Protein AF-A0A8D9FHL2-F1 (afdb_monomer)

Solvent-accessible surface area (backbone atoms only — not comparable to full-atom values): 15387 Å² total; per-residue (Å²): 136,82,92,76,82,87,69,82,87,72,73,89,64,84,82,62,74,61,81,83,73,75,86,75,94,68,87,58,65,51,63,53,61,68,67,41,36,42,31,35,38,40,33,26,61,65,73,64,78,91,51,81,84,60,77,81,55,72,36,33,30,33,42,37,49,23,86,39,35,49,48,60,52,61,74,70,62,83,56,67,66,48,28,23,39,64,78,44,70,32,52,92,51,77,84,58,89,84,92,52,29,33,48,79,74,38,66,24,34,37,37,44,53,69,62,25,37,31,36,40,63,88,55,73,70,57,57,65,53,50,59,49,29,54,79,68,73,46,92,69,58,57,80,43,55,20,78,79,37,36,53,52,74,51,58,63,56,71,74,39,87,29,45,36,33,36,63,72,82,48,56,29,43,34,29,37,68,46,76,46,64,38,47,87,87,52,71,86,41,46,54,84,64,51,65,30,79,77,41,69,58,68,72,74,62,44,50,8,71,88,74,64,73,48,53,35,33,33,43,37,33,66,34,86,88,52,95,48,58,66,43,41,24,16,66,71,57,45,51,64,73,40,30,59,96,86,38,73,58,78,65,56,42,27,34,45,46,58,70,80,87,122

Foldseek 3Di:
DDPDDDPPPPPPDDFDQQDDQDDDPDPPLWDDFQNKKKWKKWKFFPDDVQPVPDDTDGAFIWIAIQQDFQVQVVVPDDDLQQQWFPVFFCLLPPPDDTDHGLVVVQVKKWKQAPLEIEIDDDDDPVVVVVVVCVVVVHDGDYYHYSRPDGNSRTRHDAPDWIWIGPSHRRIMTMGTHDMDTHHPPDDRDRNVCPRDIPDHHPPQQPAFPPPSPHRFFKWKADFPVDDDRIGGHHPVCCDVVQDDPSGGDTDITMIGGRPDPD

Mean predicted aligned error: 9.3 Å

Nearest PDB structures (foldseek):
  8iuh-assembly1_3  TM=7.749E-01  e=9.739E-19  Homo sapiens
  7xur-assembly1_B  TM=7.591E-01  e=6.901E-19  Homo sapiens
  7zx8-assembly1_b  TM=7.744E-01  e=8.627E-18  Homo sapiens
  7zwc-assembly1_b  TM=7.718E-01  e=1.025E-17  Homo sapiens

pLDDT: mean 82.35, std 20.03, range [21.5, 98.19]

Secondary structure (DSSP, 8-state):
-------TTS--S--PPPPPPP--S---SBPPTTSSEEEEEEEEE---GGGTTS---EEEEEEEETTSBHHHHHHH---GGGGBBTT---TT-TTS----BHHHH---EEEEETTEEEEESSS-THHHHHHHHHHTT-----EEETTT-BGGG----TT-EEEEEETTTEEEEEEEEEEEE--TTS---BGGG-SEEEEE--GGGPBPTTTSSSBP-EEEES-SSSSSSEEEE-HHHHHHHHEETTEE-SS-EEEEB-----

Structure (mmCIF, N/CA/C/O backbone):
data_AF-A0A8D9FHL2-F1
#
_entry.id   AF-A0A8D9FHL2-F1
#
loop_
_atom_site.group_PDB
_atom_site.id
_atom_site.type_symbol
_atom_site.label_atom_id
_atom_site.label_alt_id
_atom_site.label_comp_id
_atom_site.label_asym_id
_atom_site.label_entity_id
_atom_site.label_seq_id
_atom_site.pdbx_PDB_ins_code
_atom_site.Cartn_x
_atom_site.Cartn_y
_atom_site.Cartn_z
_atom_site.occupancy
_atom_site.B_iso_or_equiv
_atom_site.auth_seq_id
_atom_site.auth_comp_id
_atom_site.auth_asym_id
_atom_site.auth_atom_id
_atom_site.pdbx_PDB_model_num
ATOM 1 N N . MET A 1 1 ? -11.458 4.571 -19.624 1.00 21.50 1 MET A N 1
ATOM 2 C CA . MET A 1 1 ? -12.925 4.746 -19.684 1.00 21.50 1 MET A CA 1
ATOM 3 C C . MET A 1 1 ? -13.517 4.161 -18.406 1.00 21.50 1 MET A C 1
ATOM 5 O O . MET A 1 1 ? -13.579 2.952 -18.277 1.00 21.50 1 MET A O 1
ATOM 9 N N . THR A 1 2 ? -13.813 5.039 -17.439 1.00 24.91 2 THR A N 1
ATOM 10 C CA . THR A 1 2 ? -14.691 4.847 -16.259 1.00 24.91 2 THR A CA 1
ATOM 11 C C . THR A 1 2 ? -14.689 3.481 -15.550 1.00 24.91 2 THR A C 1
ATOM 13 O O . THR A 1 2 ? -15.534 2.639 -15.838 1.00 24.91 2 THR A O 1
ATOM 16 N N . MET A 1 3 ? -13.861 3.332 -14.507 1.00 26.78 3 MET A N 1
ATOM 17 C CA . MET A 1 3 ? -14.153 2.414 -13.398 1.00 26.78 3 MET A CA 1
ATOM 18 C C . MET A 1 3 ? -14.980 3.154 -12.339 1.00 26.78 3 MET A C 1
ATOM 20 O O . MET A 1 3 ? -14.452 3.741 -11.404 1.00 26.78 3 MET A O 1
ATOM 24 N N . PHE A 1 4 ? -16.301 3.151 -12.513 1.00 27.73 4 PHE A N 1
ATOM 25 C CA . PHE A 1 4 ? -17.240 3.382 -11.417 1.00 27.73 4 PHE A CA 1
ATOM 26 C C . PHE A 1 4 ? -18.069 2.116 -11.262 1.00 27.73 4 PHE A C 1
ATOM 28 O O . PHE A 1 4 ? -19.033 1.901 -11.997 1.00 27.73 4 PHE A O 1
ATOM 35 N N . LEU A 1 5 ? -17.675 1.257 -10.322 1.00 31.75 5 LEU A N 1
ATOM 36 C CA . LEU A 1 5 ? -18.529 0.164 -9.882 1.00 31.75 5 LEU A CA 1
ATOM 37 C C . LEU A 1 5 ? -19.567 0.717 -8.901 1.00 31.75 5 LEU A C 1
ATOM 39 O O . LEU A 1 5 ? -19.251 1.375 -7.913 1.00 31.75 5 LEU A O 1
ATOM 43 N N . LYS A 1 6 ? -20.833 0.478 -9.250 1.00 31.77 6 LYS A N 1
ATOM 44 C CA . LYS A 1 6 ? -22.042 0.825 -8.500 1.00 31.77 6 LYS A CA 1
ATOM 45 C C . LYS A 1 6 ? -22.039 0.120 -7.135 1.00 31.77 6 LYS A C 1
ATOM 47 O O . LYS A 1 6 ? -22.227 -1.092 -7.087 1.00 31.77 6 LYS A O 1
ATOM 52 N N . TYR A 1 7 ? -21.915 0.874 -6.042 1.00 37.59 7 TYR A N 1
ATOM 53 C CA . TYR A 1 7 ? -21.978 0.359 -4.662 1.00 37.59 7 TYR A CA 1
ATOM 54 C C . TYR A 1 7 ? -23.285 0.703 -3.918 1.00 37.59 7 TYR A C 1
ATOM 56 O O . TYR A 1 7 ? -23.328 0.715 -2.691 1.00 37.59 7 TYR A O 1
ATOM 64 N N . ASP A 1 8 ? -24.397 0.906 -4.629 1.00 30.38 8 ASP A N 1
ATOM 65 C CA . ASP A 1 8 ? -25.672 1.283 -3.989 1.00 30.38 8 ASP A CA 1
ATOM 66 C C . ASP A 1 8 ? -26.403 0.119 -3.291 1.00 30.38 8 ASP A C 1
ATOM 68 O O . ASP A 1 8 ? -27.343 0.343 -2.531 1.00 30.38 8 ASP A O 1
ATOM 72 N N . LYS A 1 9 ? -25.975 -1.138 -3.484 1.00 29.20 9 LYS A N 1
ATOM 73 C CA . LYS A 1 9 ? -26.658 -2.315 -2.905 1.00 29.20 9 LYS A CA 1
ATOM 74 C C . LYS A 1 9 ? -26.125 -2.812 -1.556 1.00 29.20 9 LYS A C 1
ATOM 76 O O . LYS A 1 9 ? -26.752 -3.688 -0.972 1.00 29.20 9 LYS A O 1
ATOM 81 N N . TYR A 1 10 ? -25.040 -2.243 -1.023 1.00 35.97 10 TYR A N 1
ATOM 82 C CA . TYR A 1 10 ? -24.414 -2.726 0.223 1.00 35.97 10 TYR A CA 1
ATOM 83 C C . TYR A 1 10 ? -24.496 -1.745 1.403 1.00 35.97 10 TYR A C 1
ATOM 85 O O . TYR A 1 10 ? -23.924 -1.986 2.465 1.00 35.97 10 TYR A O 1
ATOM 93 N N . MET A 1 11 ? -25.241 -0.644 1.282 1.00 32.03 11 MET A N 1
ATOM 94 C CA . MET A 1 11 ? -25.262 0.400 2.314 1.00 32.03 11 MET A CA 1
ATOM 95 C C . MET A 1 11 ? -26.279 0.212 3.456 1.00 32.03 11 MET A C 1
ATOM 97 O O . MET A 1 11 ? -26.226 0.978 4.416 1.00 32.03 11 MET A O 1
ATOM 101 N N . SER A 1 12 ? -27.096 -0.846 3.490 1.00 32.66 12 SER A N 1
ATOM 102 C CA . SER A 1 12 ? -28.103 -1.081 4.549 1.00 32.66 12 SER A CA 1
ATOM 103 C C . SER A 1 12 ? -27.663 -2.019 5.694 1.00 32.66 12 SER A C 1
ATOM 105 O O . SER A 1 12 ? -28.451 -2.805 6.209 1.00 32.66 12 SER A O 1
ATOM 107 N N . GLY A 1 13 ? -26.411 -1.933 6.147 1.00 36.25 13 GLY A N 1
ATOM 108 C CA . GLY A 1 13 ? -25.974 -2.553 7.406 1.00 36.25 13 GLY A CA 1
ATOM 109 C C . GLY A 1 13 ? -26.111 -1.582 8.582 1.00 36.25 13 GLY A C 1
ATOM 110 O O . GLY A 1 13 ? -25.600 -0.458 8.505 1.00 36.25 13 GLY A O 1
ATOM 111 N N . LYS A 1 14 ? -26.765 -1.998 9.676 1.00 35.75 14 LYS A N 1
ATOM 112 C CA . LYS A 1 14 ? -26.782 -1.240 10.941 1.00 35.75 14 LYS A CA 1
ATOM 113 C C . LYS A 1 14 ? -25.334 -0.952 11.362 1.00 35.75 14 LYS A C 1
ATOM 115 O O . LYS A 1 14 ? -24.533 -1.872 11.479 1.00 35.75 14 LYS A O 1
ATOM 120 N N . ARG A 1 15 ? -24.989 0.328 11.538 1.00 38.69 15 ARG A N 1
ATOM 121 C CA . ARG A 1 15 ? -23.680 0.753 12.055 1.00 38.69 15 ARG A CA 1
ATOM 122 C C . ARG A 1 15 ? -23.643 0.421 13.547 1.00 38.69 15 ARG A C 1
ATOM 124 O O . ARG A 1 15 ? -24.283 1.110 14.336 1.00 38.69 15 ARG A O 1
ATOM 131 N N . THR A 1 16 ? -22.956 -0.643 13.936 1.00 34.88 16 THR A N 1
ATOM 132 C CA . THR A 1 16 ? -22.643 -0.909 15.343 1.00 34.88 16 THR A CA 1
ATOM 133 C C . THR A 1 16 ? -21.457 -0.043 15.736 1.00 34.88 16 THR A C 1
ATOM 135 O O . THR A 1 16 ? -20.377 -0.186 15.170 1.00 34.88 16 THR A O 1
ATOM 138 N N . LYS A 1 17 ? -21.658 0.886 16.676 1.00 34.94 17 LYS A N 1
ATOM 139 C CA . LYS A 1 17 ? -20.533 1.531 17.357 1.00 34.94 17 LYS A CA 1
ATOM 140 C C . LYS A 1 17 ? -19.828 0.470 18.199 1.00 34.94 17 LYS A C 1
ATOM 142 O O . LYS A 1 17 ? -20.504 -0.266 18.919 1.00 34.94 17 LYS A O 1
ATOM 147 N N . CYS A 1 18 ? -18.504 0.396 18.105 1.00 38.03 18 CYS A N 1
ATOM 148 C CA . CYS A 1 18 ? -17.711 -0.394 19.038 1.00 38.03 18 CYS A CA 1
ATOM 149 C C . CYS A 1 18 ? -17.964 0.110 20.473 1.00 38.03 18 CYS A C 1
ATOM 151 O O . CYS A 1 18 ? -18.096 1.324 20.671 1.00 38.03 18 CYS A O 1
ATOM 153 N N . PRO A 1 19 ? -18.082 -0.784 21.470 1.00 35.47 19 PRO A N 1
ATOM 154 C CA . PRO A 1 19 ? -18.178 -0.379 22.867 1.00 35.47 19 PRO A CA 1
ATOM 155 C C . PRO A 1 19 ? -16.963 0.468 23.259 1.00 35.47 19 PRO A C 1
ATOM 157 O O . PRO A 1 19 ? -15.827 0.122 22.936 1.00 35.47 19 PRO A O 1
ATOM 160 N N . LEU A 1 20 ? -17.206 1.580 23.951 1.00 37.22 20 LEU A N 1
ATOM 161 C CA . LEU A 1 20 ? -16.146 2.430 24.487 1.00 37.22 20 LEU A CA 1
ATOM 162 C C . LEU A 1 20 ? -15.423 1.674 25.606 1.00 37.22 20 LEU A C 1
ATOM 164 O O . LEU A 1 20 ? -16.036 1.322 26.613 1.00 37.22 20 LEU A O 1
ATOM 168 N N . VAL A 1 21 ? -14.123 1.446 25.437 1.00 44.78 21 VAL A N 1
ATOM 169 C CA . VAL A 1 21 ? -13.251 0.940 26.501 1.00 44.78 21 VAL A CA 1
ATOM 170 C C . VAL A 1 21 ? -12.896 2.104 27.425 1.00 44.78 21 VAL A C 1
ATOM 172 O O . VAL A 1 21 ? -12.337 3.108 26.979 1.00 44.78 21 VAL A O 1
ATOM 175 N N . THR A 1 22 ? -13.209 1.984 28.715 1.00 39.03 22 THR A N 1
ATOM 176 C CA . THR A 1 22 ? -12.760 2.937 29.737 1.00 39.03 22 THR A CA 1
ATOM 177 C C . THR A 1 22 ? -11.254 2.772 29.970 1.00 39.03 22 THR A C 1
ATOM 179 O O . THR A 1 22 ? -10.814 1.647 30.209 1.00 39.03 22 THR A O 1
ATOM 182 N N . PRO A 1 23 ? -10.445 3.845 29.922 1.00 38.25 23 PRO A N 1
ATOM 183 C CA . PRO A 1 23 ? -9.012 3.732 30.144 1.00 38.25 23 PRO A CA 1
ATOM 184 C C . PRO A 1 23 ? -8.743 3.417 31.617 1.00 38.25 23 PRO A C 1
ATOM 186 O O . PRO A 1 23 ? -8.965 4.261 32.481 1.00 38.25 23 PRO A O 1
ATOM 189 N N . ASN A 1 24 ? -8.246 2.213 31.903 1.00 41.66 24 ASN A N 1
ATOM 190 C CA . ASN A 1 24 ? -7.655 1.922 33.203 1.00 41.66 24 ASN A CA 1
ATOM 191 C C . ASN A 1 24 ? -6.220 2.455 33.224 1.00 41.66 24 ASN A C 1
ATOM 193 O O . ASN A 1 24 ? -5.352 2.022 32.468 1.00 41.66 24 ASN A O 1
ATOM 197 N N . SER A 1 25 ? -5.998 3.434 34.096 1.00 42.22 25 SER A N 1
ATOM 198 C CA . SER A 1 25 ? -4.723 4.088 34.363 1.00 42.22 25 SER A CA 1
ATOM 199 C C . SER A 1 25 ? -3.822 3.201 35.228 1.00 42.22 25 SER A C 1
ATOM 201 O O . SER A 1 25 ? -3.726 3.398 36.437 1.00 42.22 25 SER A O 1
ATOM 203 N N . SER A 1 26 ? -3.171 2.216 34.620 1.00 45.38 26 SER A N 1
ATOM 204 C CA . SER A 1 26 ? -1.989 1.549 35.179 1.00 45.38 26 SER A CA 1
ATOM 205 C C . SER A 1 26 ? -1.332 0.746 34.059 1.00 45.38 26 SER A C 1
ATOM 207 O O . SER A 1 26 ? -1.647 -0.426 33.867 1.00 45.38 26 SER A O 1
ATOM 209 N N . ASP A 1 27 ? -0.483 1.405 33.271 1.00 49.78 27 ASP A N 1
ATOM 210 C CA . ASP A 1 27 ? 0.155 0.834 32.081 1.00 49.78 27 ASP A CA 1
ATOM 211 C C . ASP A 1 27 ? 1.290 -0.124 32.479 1.00 49.78 27 ASP A C 1
ATOM 213 O O . ASP A 1 27 ? 2.481 0.152 32.353 1.00 49.78 27 ASP A O 1
ATOM 217 N N . SER A 1 28 ? 0.918 -1.270 33.044 1.00 52.62 28 SER A N 1
ATOM 218 C CA . SER A 1 28 ? 1.716 -2.473 32.869 1.00 52.62 28 SER A CA 1
ATOM 219 C C . SER A 1 28 ? 1.562 -2.830 31.395 1.00 52.62 28 SER A C 1
ATOM 221 O O . SER A 1 28 ? 0.444 -3.138 31.004 1.00 52.62 28 SER A O 1
ATOM 223 N N . GLY A 1 29 ? 2.613 -2.781 30.574 1.00 64.69 29 GLY A N 1
ATOM 224 C CA . GLY A 1 29 ? 2.544 -2.993 29.112 1.00 64.69 29 GLY A CA 1
ATOM 225 C C . GLY A 1 29 ? 1.932 -4.322 28.617 1.00 64.69 29 GLY A C 1
ATOM 226 O O . GLY A 1 29 ? 1.984 -4.614 27.430 1.00 64.69 29 GLY A O 1
ATOM 227 N N . ILE A 1 30 ? 1.341 -5.125 29.502 1.00 71.44 30 ILE A N 1
ATOM 228 C CA . ILE A 1 30 ? 0.532 -6.310 29.232 1.00 71.44 30 ILE A CA 1
ATOM 229 C C . ILE A 1 30 ? -0.947 -5.896 29.198 1.00 71.44 30 ILE A C 1
ATOM 231 O O . ILE A 1 30 ? -1.458 -5.336 30.169 1.00 71.44 30 ILE A O 1
ATOM 235 N N . ALA A 1 31 ? -1.659 -6.196 28.111 1.00 70.94 31 ALA A N 1
ATOM 236 C CA . ALA A 1 31 ? -3.104 -5.979 28.058 1.00 70.94 31 ALA A CA 1
ATOM 237 C C . ALA A 1 31 ? -3.821 -6.921 29.041 1.00 70.94 31 ALA A C 1
ATOM 239 O O . ALA A 1 31 ? -3.606 -8.134 29.012 1.00 70.94 31 ALA A O 1
ATOM 240 N N . SER A 1 32 ? -4.667 -6.370 29.918 1.00 70.75 32 SER A N 1
ATOM 241 C CA . SER A 1 32 ? -5.499 -7.184 30.803 1.00 70.75 32 SER A CA 1
ATOM 242 C C . SER A 1 32 ? -6.770 -7.655 30.079 1.00 70.75 32 SER A C 1
ATOM 244 O O . SER A 1 32 ? -7.257 -6.960 29.177 1.00 70.75 32 SER A O 1
ATOM 246 N N . PRO A 1 33 ? -7.331 -8.811 30.463 1.00 76.25 33 PRO A N 1
ATOM 247 C CA . PRO A 1 33 ? -8.579 -9.321 29.902 1.00 76.25 33 PRO A CA 1
ATOM 248 C C . PRO A 1 33 ? -9.695 -8.271 29.920 1.00 76.25 33 PRO A C 1
ATOM 250 O O . PRO A 1 33 ? -9.830 -7.497 30.870 1.00 76.25 33 PRO A O 1
ATOM 253 N N . TYR A 1 34 ? -10.471 -8.217 28.839 1.00 76.44 34 TYR A N 1
ATOM 254 C CA . TYR A 1 34 ? -11.595 -7.305 28.595 1.00 76.44 34 TYR A CA 1
ATOM 255 C C . TYR A 1 34 ? -11.267 -5.800 28.588 1.00 76.44 34 TYR A C 1
ATOM 257 O O . TYR A 1 34 ? -12.151 -4.982 28.337 1.00 76.44 34 TYR A O 1
ATOM 265 N N . SER A 1 35 ? -10.008 -5.412 28.814 1.00 84.25 35 SER A N 1
ATOM 266 C CA . SER A 1 35 ? -9.555 -4.012 28.777 1.00 84.25 35 SER A CA 1
ATOM 267 C C . SER A 1 35 ? -9.121 -3.543 27.389 1.00 84.25 35 SER A C 1
ATOM 269 O O . SER A 1 35 ? -8.789 -2.375 27.206 1.00 84.25 35 SER A O 1
ATOM 271 N N . GLU A 1 36 ? -9.092 -4.449 26.416 1.00 90.00 36 GLU A N 1
ATOM 272 C CA . GLU A 1 36 ? -8.554 -4.197 25.088 1.00 90.00 36 GLU A CA 1
ATOM 273 C C . GLU A 1 36 ? -9.353 -4.950 24.023 1.00 90.00 36 GLU A C 1
ATOM 275 O O . GLU A 1 36 ? -9.963 -5.985 24.303 1.00 90.00 36 GLU A O 1
ATOM 280 N N . ILE A 1 37 ? -9.356 -4.415 22.801 1.00 92.75 37 ILE A N 1
ATOM 281 C CA . ILE A 1 37 ? -10.000 -5.030 21.638 1.00 92.75 37 ILE A CA 1
ATOM 282 C C . ILE A 1 37 ? -8.908 -5.534 20.694 1.00 92.75 37 ILE A C 1
ATOM 284 O O . ILE A 1 37 ? -7.964 -4.811 20.395 1.00 92.75 37 ILE A O 1
ATOM 288 N N . LEU A 1 38 ? -9.051 -6.753 20.191 1.00 94.06 38 LEU A N 1
ATOM 289 C CA . LEU A 1 38 ? -8.258 -7.306 19.101 1.00 94.06 38 LEU A CA 1
ATOM 290 C C . LEU A 1 38 ? -9.048 -7.211 17.803 1.00 94.06 38 LEU A C 1
ATOM 292 O O . LEU A 1 38 ? -10.208 -7.624 17.744 1.00 94.06 38 LEU A O 1
ATOM 296 N N . PHE A 1 39 ? -8.396 -6.708 16.763 1.00 96.81 39 PHE A N 1
ATOM 297 C CA . PHE A 1 39 ? -8.908 -6.718 15.402 1.00 96.81 39 PHE A CA 1
ATOM 298 C C . PHE A 1 39 ? -8.068 -7.646 14.535 1.00 96.81 39 PHE A C 1
ATOM 300 O O . PHE A 1 39 ? -6.838 -7.576 14.551 1.00 96.81 39 PHE A O 1
ATOM 307 N N . GLU A 1 40 ? -8.743 -8.461 13.732 1.00 97.44 40 GLU A N 1
ATOM 308 C CA . GLU A 1 40 ? -8.117 -9.227 12.658 1.00 97.44 40 GLU A CA 1
ATOM 309 C C . GLU A 1 40 ? -8.311 -8.474 11.344 1.00 97.44 40 GLU A C 1
ATOM 311 O O . GLU A 1 40 ? -9.435 -8.129 10.963 1.00 97.44 40 GLU A O 1
ATOM 316 N N . VAL A 1 41 ? -7.199 -8.186 10.673 1.00 97.81 41 VAL A N 1
ATOM 317 C CA . VAL A 1 41 ? -7.144 -7.306 9.508 1.00 97.81 41 VAL A CA 1
ATOM 318 C C . VAL A 1 41 ? -6.467 -8.034 8.360 1.00 97.81 41 VAL A C 1
ATOM 320 O O . VAL A 1 41 ? -5.325 -8.467 8.477 1.00 97.81 41 VAL A O 1
ATOM 323 N N . LEU A 1 42 ? -7.157 -8.139 7.233 1.00 96.06 42 LEU A N 1
ATOM 324 C CA . LEU A 1 42 ? -6.636 -8.691 5.991 1.00 96.06 42 LEU A CA 1
ATOM 325 C C . LEU A 1 42 ? -6.347 -7.567 5.002 1.00 96.06 42 LEU A C 1
ATOM 327 O O . LEU A 1 42 ? -7.142 -6.638 4.857 1.00 96.06 42 LEU A O 1
ATOM 331 N N . LEU A 1 43 ? -5.235 -7.681 4.289 1.00 93.31 43 LEU A N 1
ATOM 332 C CA . LEU A 1 43 ? -4.856 -6.811 3.188 1.00 93.31 43 LEU A CA 1
ATOM 333 C C . LEU A 1 43 ? -4.760 -7.642 1.910 1.00 93.31 43 LEU A C 1
ATOM 335 O O . LEU A 1 43 ? -4.171 -8.722 1.897 1.00 93.31 43 LEU A O 1
ATOM 339 N N . PHE A 1 44 ? -5.317 -7.113 0.832 1.00 89.56 44 PHE A N 1
ATOM 340 C CA . PHE A 1 44 ? -5.302 -7.707 -0.495 1.00 89.56 44 PHE A CA 1
ATOM 341 C C . PHE A 1 44 ? -4.602 -6.751 -1.453 1.00 89.56 44 PHE A C 1
ATOM 343 O O . PHE A 1 44 ? -4.818 -5.532 -1.420 1.00 89.56 44 PHE A O 1
ATOM 350 N N . ASN A 1 45 ? -3.780 -7.309 -2.335 1.00 76.19 45 ASN A N 1
ATOM 351 C CA . ASN A 1 45 ? -3.242 -6.552 -3.457 1.00 76.19 45 ASN A CA 1
ATOM 352 C C . ASN A 1 45 ? -4.359 -6.343 -4.484 1.00 76.19 45 ASN A C 1
ATOM 354 O O . ASN A 1 45 ? -5.130 -7.263 -4.766 1.00 76.19 45 ASN A O 1
ATOM 358 N N . THR A 1 46 ? -4.457 -5.142 -5.048 1.00 63.84 46 THR A N 1
ATOM 359 C CA . THR A 1 46 ? -5.252 -4.952 -6.260 1.00 63.84 46 THR A CA 1
ATOM 360 C C . THR A 1 46 ? -4.494 -5.636 -7.399 1.00 63.84 46 THR A C 1
ATOM 362 O O . THR A 1 46 ? -3.415 -5.208 -7.799 1.00 63.84 46 THR A O 1
ATOM 365 N N . LEU A 1 47 ? -4.992 -6.787 -7.854 1.00 49.78 47 LEU A N 1
ATOM 366 C CA . LEU A 1 47 ? -4.415 -7.464 -9.015 1.00 49.78 47 LEU A CA 1
ATOM 367 C C . LEU A 1 47 ? -4.584 -6.579 -10.253 1.00 49.78 47 LEU A C 1
ATOM 369 O O . LEU A 1 47 ? -5.621 -5.934 -10.435 1.00 49.78 47 LEU A O 1
ATOM 373 N N . ALA A 1 48 ? -3.578 -6.595 -11.129 1.00 45.75 48 ALA A N 1
ATOM 374 C CA . ALA A 1 48 ? -3.730 -6.059 -12.470 1.00 45.75 48 ALA A CA 1
ATOM 375 C C . ALA A 1 48 ? -4.853 -6.828 -13.207 1.00 45.75 48 ALA A C 1
ATOM 377 O O . ALA A 1 48 ? -4.980 -8.045 -13.032 1.00 45.75 48 ALA A O 1
ATOM 378 N N . PRO A 1 49 ? -5.649 -6.163 -14.066 1.00 38.31 49 PRO A N 1
ATOM 379 C CA . PRO A 1 49 ? -6.778 -6.774 -14.777 1.00 38.31 49 PRO A CA 1
ATOM 380 C C . PRO A 1 49 ? -6.434 -8.027 -15.598 1.00 38.31 49 PRO A C 1
ATOM 382 O O . PRO A 1 49 ? -7.325 -8.809 -15.926 1.00 38.31 49 PRO A O 1
ATOM 385 N N . SER A 1 50 ? -5.156 -8.232 -15.933 1.00 44.22 50 SER A N 1
ATOM 386 C CA . SER A 1 50 ? -4.680 -9.382 -16.705 1.00 44.22 50 SER A CA 1
ATOM 387 C C . SER A 1 50 ? -4.848 -10.728 -15.990 1.00 44.22 50 SER A C 1
ATOM 389 O O . SER A 1 50 ? -4.810 -11.760 -16.654 1.00 44.22 50 SER A O 1
ATOM 391 N N . GLU A 1 51 ? -5.087 -10.737 -14.673 1.00 45.00 51 GLU A N 1
ATOM 392 C CA . GLU A 1 51 ? -5.311 -11.952 -13.875 1.00 45.00 51 GLU A CA 1
ATOM 393 C C . GLU A 1 51 ? -6.780 -12.153 -13.459 1.00 45.00 51 GLU A C 1
ATOM 395 O O . GLU A 1 51 ? -7.062 -12.758 -12.428 1.00 45.00 51 GLU A O 1
ATOM 400 N N . ALA A 1 52 ? -7.740 -11.692 -14.272 1.00 45.44 52 ALA A N 1
ATOM 401 C CA . ALA A 1 52 ? -9.188 -11.756 -14.004 1.00 45.44 52 ALA A CA 1
ATOM 402 C C . ALA A 1 52 ? -9.772 -13.157 -13.676 1.00 45.44 52 ALA A C 1
ATOM 404 O O . ALA A 1 52 ? -10.954 -13.264 -13.348 1.00 45.44 52 ALA A O 1
ATOM 405 N N . TRP A 1 53 ? -8.974 -14.225 -13.760 1.00 44.38 53 TRP A N 1
ATOM 406 C CA . TRP A 1 53 ? -9.366 -15.601 -13.447 1.00 44.38 53 TRP A CA 1
ATOM 407 C C . TRP A 1 53 ? -8.957 -16.069 -12.044 1.00 44.38 53 TRP A C 1
ATOM 409 O O . TRP A 1 53 ? -9.517 -17.055 -11.565 1.00 44.38 53 TRP A O 1
ATOM 419 N N . SER A 1 54 ? -8.014 -15.394 -11.379 1.00 45.62 54 SER A N 1
ATOM 420 C CA . SER A 1 54 ? -7.609 -15.752 -10.018 1.00 45.62 54 SER A CA 1
ATOM 421 C C . SER A 1 54 ? -8.383 -14.904 -9.005 1.00 45.62 54 SER A C 1
ATOM 423 O O . SER A 1 54 ? -8.427 -13.679 -9.148 1.00 45.62 54 SER A O 1
ATOM 425 N N . PRO A 1 55 ? -9.025 -15.503 -7.985 1.00 52.88 55 PRO A N 1
ATOM 426 C CA . PRO A 1 55 ? -9.626 -14.720 -6.914 1.00 52.88 55 PRO A CA 1
ATOM 427 C C . PRO A 1 55 ? -8.547 -13.863 -6.227 1.00 52.88 55 PRO A C 1
ATOM 429 O O . PRO A 1 55 ? -7.409 -14.321 -6.103 1.00 52.88 55 PRO A O 1
ATOM 432 N N . PRO A 1 56 ? -8.875 -12.642 -5.755 1.00 61.81 56 PRO A N 1
ATOM 433 C CA . PRO A 1 56 ? -7.922 -11.806 -5.037 1.00 61.81 56 PRO A CA 1
ATOM 434 C C . PRO A 1 56 ? -7.347 -12.582 -3.851 1.00 61.81 56 PRO A C 1
ATOM 436 O O . PRO A 1 56 ? -8.067 -12.904 -2.902 1.00 61.81 56 PRO A O 1
ATOM 439 N N . ALA A 1 57 ? -6.061 -12.918 -3.915 1.00 70.69 57 ALA A N 1
ATOM 440 C CA . ALA A 1 57 ? -5.388 -13.576 -2.812 1.00 70.69 57 ALA A CA 1
ATOM 441 C C . ALA A 1 57 ? -5.129 -12.549 -1.704 1.00 70.69 57 ALA A C 1
ATOM 443 O O . ALA A 1 57 ? -4.711 -11.415 -1.958 1.00 70.69 57 ALA A O 1
ATOM 444 N N . CYS A 1 58 ? -5.409 -12.943 -0.463 1.00 85.06 58 CYS A N 1
ATOM 445 C CA . CYS A 1 58 ? -4.986 -12.176 0.700 1.00 85.06 58 CYS A CA 1
ATOM 446 C C . CYS A 1 58 ? -3.461 -12.101 0.668 1.00 85.06 58 CYS A C 1
ATOM 448 O O . CYS A 1 58 ? -2.814 -13.142 0.683 1.00 85.06 58 CYS A O 1
ATOM 450 N N . SER A 1 59 ? -2.895 -10.895 0.633 1.00 87.06 59 SER A N 1
ATOM 451 C CA . SER A 1 59 ? -1.445 -10.717 0.602 1.00 87.06 59 SER A CA 1
ATOM 452 C C . SER A 1 59 ? -0.869 -10.668 2.010 1.00 87.06 59 SER A C 1
ATOM 454 O O . SER A 1 59 ? 0.203 -11.209 2.250 1.00 87.06 59 SER A O 1
ATOM 456 N N . GLN A 1 60 ? -1.575 -10.072 2.973 1.00 92.75 60 GLN A N 1
ATOM 457 C CA . GLN A 1 60 ? -1.125 -9.984 4.365 1.00 92.75 60 GLN A CA 1
ATOM 458 C C . GLN A 1 60 ? -2.291 -10.101 5.344 1.00 92.75 60 GLN A C 1
ATOM 460 O O . GLN A 1 60 ? -3.392 -9.638 5.062 1.00 92.75 60 GLN A O 1
ATOM 465 N N . ALA A 1 61 ? -2.032 -10.679 6.515 1.00 95.88 61 ALA A N 1
ATOM 466 C CA . ALA A 1 61 ? -2.963 -10.697 7.635 1.00 95.88 61 ALA A CA 1
ATOM 467 C C . ALA A 1 61 ? -2.269 -10.209 8.905 1.00 95.88 61 ALA A C 1
ATOM 469 O O . ALA A 1 61 ? -1.140 -10.614 9.203 1.00 95.88 61 ALA A O 1
ATOM 470 N N . PHE A 1 62 ? -2.971 -9.383 9.670 1.00 97.12 62 PHE A N 1
ATOM 471 C CA . PHE A 1 62 ? -2.473 -8.740 10.873 1.00 97.12 62 PHE A CA 1
ATOM 472 C C . PHE A 1 62 ? -3.459 -8.903 12.027 1.00 97.12 62 PHE A C 1
ATOM 474 O O . PHE A 1 62 ? -4.672 -8.876 11.821 1.00 97.12 62 PHE A O 1
ATOM 481 N N . THR A 1 63 ? -2.930 -8.978 13.243 1.00 96.44 63 THR A N 1
ATOM 482 C CA . THR A 1 63 ? -3.692 -8.687 14.459 1.00 96.44 63 THR A CA 1
ATOM 483 C C . THR A 1 63 ? -3.257 -7.324 14.983 1.00 96.44 63 THR A C 1
ATOM 485 O O . THR A 1 63 ? -2.057 -7.078 15.134 1.00 96.44 63 THR A O 1
ATOM 488 N N . VAL A 1 64 ? -4.210 -6.440 15.273 1.00 96.19 64 VAL A N 1
ATOM 489 C CA . VAL A 1 64 ? -3.945 -5.098 15.819 1.00 96.19 64 VAL A CA 1
ATOM 490 C C . VAL A 1 64 ? -4.777 -4.854 17.076 1.00 96.19 64 VAL A C 1
ATOM 492 O O . VAL A 1 64 ? -5.877 -5.396 17.205 1.00 96.19 64 VAL A O 1
ATOM 495 N N . LEU A 1 65 ? -4.264 -4.043 18.003 1.00 95.19 65 LEU A N 1
ATOM 496 C CA . LEU A 1 65 ? -5.005 -3.663 19.208 1.00 95.19 65 LEU A CA 1
ATOM 497 C C . LEU A 1 65 ? -5.878 -2.435 18.940 1.00 95.19 65 LEU A C 1
ATOM 499 O O . LEU A 1 65 ? -5.499 -1.524 18.205 1.00 95.19 65 LEU A O 1
ATOM 503 N N . GLY A 1 66 ? -7.028 -2.366 19.603 1.00 95.56 66 GLY A N 1
ATOM 504 C CA . GLY A 1 66 ? -7.946 -1.237 19.531 1.00 95.56 66 GLY A CA 1
ATOM 505 C C . GLY A 1 66 ? -7.319 0.066 20.013 1.00 95.56 66 GLY A C 1
ATOM 506 O O . GLY A 1 66 ? -7.653 1.130 19.496 1.00 95.56 66 GLY A O 1
ATOM 507 N N . SER A 1 67 ? -6.388 -0.005 20.963 1.00 94.06 67 SER A N 1
ATOM 508 C CA . SER A 1 67 ? -5.623 1.146 21.443 1.00 94.06 67 SER A CA 1
ATOM 509 C C . SER A 1 67 ? -4.515 1.632 20.512 1.00 94.06 67 SER A C 1
ATOM 511 O O . SER A 1 67 ? -3.894 2.639 20.838 1.00 94.06 67 SER A O 1
ATOM 513 N N . GLN A 1 68 ? -4.177 0.899 19.448 1.00 95.12 68 GLN A N 1
ATOM 514 C CA . GLN A 1 68 ? -3.114 1.317 18.537 1.00 95.12 68 GLN A CA 1
ATOM 515 C C . GLN A 1 68 ? -3.616 2.372 17.569 1.00 95.12 68 GLN A C 1
ATOM 517 O O . GLN A 1 68 ? -4.775 2.364 17.146 1.00 95.12 68 GLN A O 1
ATOM 522 N N . SER A 1 69 ? -2.711 3.271 17.211 1.00 97.38 69 SER A N 1
ATOM 523 C CA . SER A 1 69 ? -2.947 4.257 16.170 1.00 97.38 69 SER A CA 1
ATOM 524 C C . SER A 1 69 ? -2.896 3.612 14.783 1.00 97.38 69 SER A C 1
ATOM 526 O O . SER A 1 69 ? -2.175 2.637 14.555 1.00 97.38 69 SER A O 1
ATOM 528 N N . LEU A 1 70 ? -3.629 4.168 13.815 1.00 97.88 70 LEU A N 1
ATOM 529 C CA . LEU A 1 70 ? -3.651 3.617 12.452 1.00 97.88 70 LEU A CA 1
ATOM 530 C C . LEU A 1 70 ? -2.265 3.627 11.788 1.00 97.88 70 LEU A C 1
ATOM 532 O O . LEU A 1 70 ? -1.956 2.736 10.996 1.00 97.88 70 LEU A O 1
ATOM 536 N N . ILE A 1 71 ? -1.419 4.604 12.134 1.00 96.06 71 ILE A N 1
ATOM 537 C CA . ILE A 1 71 ? -0.056 4.725 11.594 1.00 96.06 71 ILE A CA 1
ATOM 538 C C . ILE A 1 71 ? 0.857 3.561 12.016 1.00 96.06 71 ILE A C 1
ATOM 540 O O . ILE A 1 71 ? 1.869 3.294 11.373 1.00 96.06 71 ILE A O 1
ATOM 544 N N . GLU A 1 72 ? 0.544 2.842 13.095 1.00 96.12 72 GLU A N 1
ATOM 545 C CA . GLU A 1 72 ? 1.337 1.675 13.497 1.00 96.12 72 GLU A CA 1
ATOM 546 C C . GLU A 1 72 ? 1.181 0.519 12.506 1.00 96.12 72 GLU A C 1
ATOM 548 O O . GLU A 1 72 ? 2.162 -0.155 12.195 1.00 96.12 72 GLU A O 1
ATOM 553 N N . LEU A 1 73 ? -0.017 0.339 11.938 1.00 96.12 73 LEU A N 1
ATOM 554 C CA . LEU A 1 73 ? -0.249 -0.667 10.904 1.00 96.12 73 LEU A CA 1
ATOM 555 C C . LEU A 1 73 ? 0.445 -0.292 9.586 1.00 96.12 73 LEU A C 1
ATOM 557 O O . LEU A 1 73 ? 1.068 -1.151 8.963 1.00 96.12 73 LEU A O 1
ATOM 561 N N . THR A 1 74 ? 0.403 0.978 9.164 1.00 93.81 74 THR A N 1
ATOM 562 C CA . THR A 1 74 ? 1.021 1.402 7.888 1.00 93.81 74 THR A CA 1
ATOM 563 C C . THR A 1 74 ? 2.525 1.145 7.848 1.00 93.81 74 THR A C 1
ATOM 565 O O . THR A 1 74 ? 3.065 0.800 6.797 1.00 93.81 74 THR A O 1
ATOM 568 N N . LYS A 1 75 ? 3.204 1.237 8.998 1.00 92.06 75 LYS A N 1
ATOM 569 C CA . LYS A 1 75 ? 4.646 0.980 9.125 1.00 92.06 75 LYS A CA 1
ATOM 570 C C . LYS A 1 75 ? 5.041 -0.461 8.811 1.00 92.06 75 LYS A C 1
ATOM 572 O O . LYS A 1 75 ? 6.160 -0.677 8.342 1.00 92.06 75 LYS A O 1
ATOM 577 N N . ILE A 1 76 ? 4.156 -1.424 9.074 1.00 92.44 76 ILE A N 1
ATOM 578 C CA . ILE A 1 76 ? 4.440 -2.854 8.889 1.00 92.44 76 ILE A CA 1
ATOM 579 C C . ILE A 1 76 ? 3.871 -3.421 7.585 1.00 92.44 76 ILE A C 1
ATOM 581 O O . ILE A 1 76 ? 4.291 -4.502 7.175 1.00 92.44 76 ILE A O 1
ATOM 585 N N . ILE A 1 77 ? 2.961 -2.706 6.911 1.00 91.81 77 ILE A N 1
ATOM 586 C CA . ILE A 1 77 ? 2.456 -3.119 5.598 1.00 91.81 77 ILE A CA 1
ATOM 587 C C . ILE A 1 77 ? 3.616 -3.176 4.599 1.00 91.81 77 ILE A C 1
ATOM 589 O O . ILE A 1 77 ? 4.318 -2.192 4.347 1.00 91.81 77 ILE A O 1
ATOM 593 N N . ARG A 1 78 ? 3.792 -4.342 3.977 1.00 88.38 78 ARG A N 1
ATOM 594 C CA . ARG A 1 78 ? 4.729 -4.548 2.873 1.00 88.38 78 ARG A CA 1
ATOM 595 C C . ARG A 1 78 ? 3.997 -4.462 1.544 1.00 88.38 78 ARG A C 1
ATOM 597 O O . ARG A 1 78 ? 2.972 -5.097 1.337 1.00 88.38 78 ARG A O 1
ATOM 604 N N . CYS A 1 79 ? 4.544 -3.685 0.624 1.00 86.06 79 CYS A N 1
ATOM 605 C CA . CYS A 1 79 ? 4.024 -3.529 -0.726 1.00 86.06 79 CYS A CA 1
ATOM 606 C C . CYS A 1 79 ? 5.199 -3.594 -1.703 1.00 86.06 79 CYS A C 1
ATOM 608 O O . CYS A 1 79 ? 6.261 -3.047 -1.413 1.00 86.06 79 CYS A O 1
ATOM 610 N N . VAL A 1 80 ? 5.025 -4.250 -2.853 1.00 79.69 80 VAL A N 1
ATOM 611 C CA . VAL A 1 80 ? 6.072 -4.329 -3.887 1.00 79.69 80 VAL A CA 1
ATOM 612 C C . VAL A 1 80 ? 6.460 -2.941 -4.407 1.00 79.69 80 VAL A C 1
ATOM 614 O O . VAL A 1 80 ? 7.642 -2.669 -4.619 1.00 79.69 80 VAL A O 1
ATOM 617 N N . ASN A 1 81 ? 5.491 -2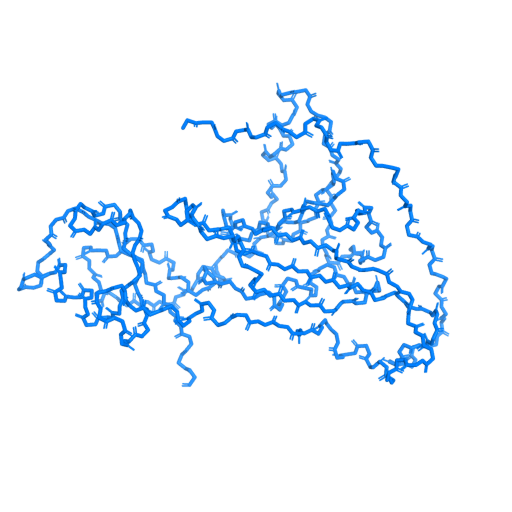.024 -4.491 1.00 84.06 81 ASN A N 1
ATOM 618 C CA . ASN A 1 81 ? 5.727 -0.651 -4.931 1.00 84.06 81 ASN A CA 1
ATOM 619 C C . ASN A 1 81 ? 6.649 0.112 -3.970 1.00 84.06 81 ASN A C 1
ATOM 621 O O . ASN A 1 81 ? 7.363 1.008 -4.409 1.00 84.06 81 ASN A O 1
ATOM 625 N N . SER A 1 82 ? 6.754 -0.303 -2.698 1.00 86.62 82 SER A N 1
ATOM 626 C CA . SER A 1 82 ? 7.738 0.251 -1.756 1.00 86.62 82 SER A CA 1
ATOM 627 C C . SER A 1 82 ? 9.181 0.082 -2.208 1.00 86.62 82 SER A C 1
ATOM 629 O O . SER A 1 82 ? 10.030 0.839 -1.762 1.00 86.62 82 SER A O 1
ATOM 631 N N . PHE A 1 83 ? 9.459 -0.912 -3.049 1.00 85.44 83 PHE A N 1
ATOM 632 C CA . PHE A 1 83 ? 10.798 -1.248 -3.531 1.00 85.44 83 PHE A CA 1
ATOM 633 C C . PHE A 1 83 ? 11.016 -0.797 -4.975 1.00 85.44 83 PHE A C 1
ATOM 635 O O . PHE A 1 83 ? 12.043 -1.112 -5.569 1.00 85.44 83 PHE A O 1
ATOM 642 N N . THR A 1 84 ? 10.048 -0.104 -5.573 1.00 85.94 84 THR A N 1
ATOM 643 C CA . THR A 1 84 ? 10.184 0.382 -6.946 1.00 85.94 84 THR A CA 1
ATOM 644 C C . THR A 1 84 ? 11.123 1.577 -6.976 1.00 85.94 84 THR A C 1
ATOM 646 O O . THR A 1 84 ? 11.057 2.446 -6.109 1.00 85.94 84 THR A O 1
ATOM 649 N N . ASP A 1 85 ? 12.016 1.596 -7.957 1.00 88.75 85 ASP A N 1
ATOM 650 C CA . ASP A 1 85 ? 12.959 2.687 -8.186 1.00 88.75 85 ASP A CA 1
ATOM 651 C C . ASP A 1 85 ? 12.228 3.979 -8.585 1.00 88.75 85 ASP A C 1
ATOM 653 O O . ASP A 1 85 ? 11.343 3.977 -9.444 1.00 88.75 85 ASP A O 1
ATOM 657 N N . VAL A 1 86 ? 12.626 5.101 -7.983 1.00 89.69 86 VAL A N 1
ATOM 658 C CA . VAL A 1 86 ? 12.078 6.434 -8.287 1.00 89.69 86 VAL A CA 1
ATOM 659 C C . VAL A 1 86 ? 12.425 6.926 -9.688 1.00 89.69 86 VAL A C 1
ATOM 661 O O . VAL A 1 86 ? 11.783 7.854 -10.177 1.00 89.69 86 VAL A O 1
ATOM 664 N N . ALA A 1 87 ? 13.425 6.325 -10.338 1.00 88.38 87 ALA A N 1
ATOM 665 C CA . ALA A 1 87 ? 13.827 6.681 -11.693 1.00 88.38 87 ALA A CA 1
ATOM 666 C C . ALA A 1 87 ? 12.704 6.496 -12.732 1.00 88.38 87 ALA A C 1
ATOM 668 O O . ALA A 1 87 ? 12.782 7.071 -13.816 1.00 88.38 87 ALA A O 1
ATOM 669 N N . GLY A 1 88 ? 11.658 5.730 -12.403 1.00 88.31 88 GLY A N 1
ATOM 670 C CA . GLY A 1 88 ? 10.529 5.496 -13.292 1.00 88.31 88 GLY A CA 1
ATOM 671 C C . GLY A 1 88 ? 10.911 4.580 -14.452 1.00 88.31 88 GLY A C 1
ATOM 672 O O . GLY A 1 88 ? 11.503 3.523 -14.235 1.00 88.31 88 GLY A O 1
ATOM 673 N N . ASP A 1 89 ? 10.537 4.971 -15.671 1.00 93.06 89 ASP A N 1
ATOM 674 C CA . ASP A 1 89 ? 10.875 4.217 -16.878 1.00 93.06 89 ASP A CA 1
ATOM 675 C C . ASP A 1 89 ? 12.356 4.400 -17.228 1.00 93.06 89 ASP A C 1
ATOM 677 O O . ASP A 1 89 ? 12.805 5.490 -17.584 1.00 93.06 89 ASP A O 1
ATOM 681 N N . VAL A 1 90 ? 13.109 3.307 -17.147 1.00 94.25 90 VAL A N 1
ATOM 682 C CA . VAL A 1 90 ? 14.541 3.253 -17.463 1.00 94.25 90 VAL A CA 1
ATOM 683 C C . VAL A 1 90 ? 14.825 2.360 -18.672 1.00 94.25 90 VAL A C 1
ATOM 685 O O . VAL A 1 90 ? 15.953 1.916 -18.872 1.00 94.25 90 VAL A O 1
ATOM 688 N N . SER A 1 91 ? 13.811 2.076 -19.493 1.00 95.19 91 SER A N 1
ATOM 689 C CA . SER A 1 91 ? 13.924 1.183 -20.652 1.00 95.19 91 SER A CA 1
ATOM 690 C C . SER A 1 91 ? 14.973 1.624 -21.680 1.00 95.19 91 SER A C 1
ATOM 692 O O . SER A 1 91 ? 15.580 0.773 -22.324 1.00 95.19 91 SER A O 1
ATOM 694 N N . GLU A 1 92 ? 15.252 2.918 -21.818 1.00 95.75 92 GLU A N 1
ATOM 695 C CA . GLU A 1 92 ? 16.310 3.410 -22.715 1.00 95.75 92 GLU A CA 1
ATOM 696 C C . GLU A 1 92 ? 17.723 3.252 -22.131 1.00 95.75 92 GLU A C 1
ATOM 698 O O . GLU A 1 92 ? 18.699 3.177 -22.874 1.00 95.75 92 GLU A O 1
ATOM 703 N N . ASN A 1 93 ? 17.854 3.188 -20.803 1.00 93.88 93 ASN A N 1
ATOM 704 C CA . ASN A 1 93 ? 19.141 3.076 -20.117 1.00 93.88 93 ASN A CA 1
ATOM 705 C C . ASN A 1 93 ? 19.032 2.198 -18.855 1.00 93.88 93 ASN A C 1
ATOM 707 O O . ASN A 1 93 ? 19.072 2.705 -17.727 1.00 93.88 93 ASN A O 1
ATOM 711 N N . PRO A 1 94 ? 18.895 0.869 -19.013 1.00 92.62 94 PRO A N 1
ATOM 712 C CA . PRO A 1 94 ? 18.579 -0.025 -17.899 1.00 92.62 94 PRO A CA 1
ATOM 713 C C . PRO A 1 94 ? 19.695 -0.135 -16.848 1.00 92.62 94 PRO A C 1
ATOM 715 O O . PRO A 1 94 ? 19.425 -0.454 -15.686 1.00 92.62 94 PRO A O 1
ATOM 718 N N . ASP A 1 95 ? 20.939 0.149 -17.236 1.00 91.12 95 ASP A N 1
ATOM 719 C CA . ASP A 1 95 ? 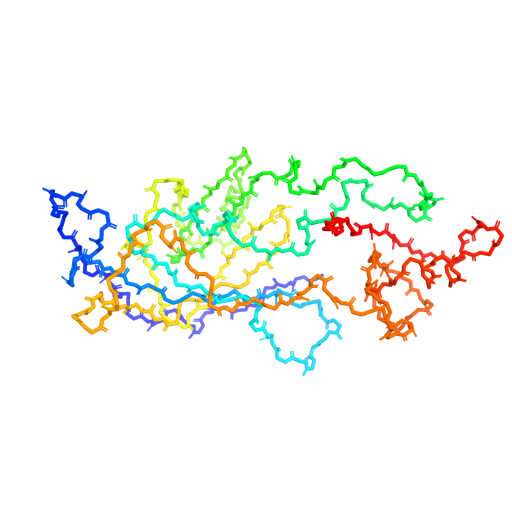22.121 0.059 -16.372 1.00 91.12 95 ASP A CA 1
ATOM 720 C C . ASP A 1 95 ? 22.414 1.355 -15.597 1.00 91.12 95 ASP A C 1
ATOM 722 O O . ASP A 1 95 ? 23.381 1.409 -14.834 1.00 91.12 95 ASP A O 1
ATOM 726 N N . GLN A 1 96 ? 21.593 2.403 -15.749 1.00 90.69 96 GLN A N 1
ATOM 727 C CA . GLN A 1 96 ? 21.781 3.641 -14.990 1.00 90.69 96 GLN A CA 1
ATOM 728 C C . GLN A 1 96 ? 21.767 3.372 -13.475 1.00 90.6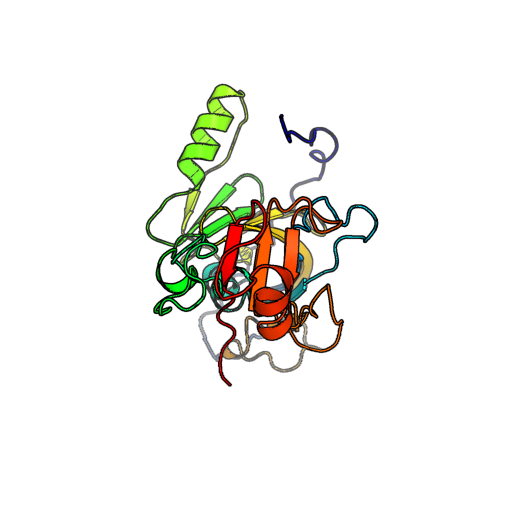9 96 GLN A C 1
ATOM 730 O O . GLN A 1 96 ? 21.059 2.479 -13.023 1.00 90.69 96 GLN A O 1
ATOM 735 N N . PRO A 1 97 ? 22.507 4.099 -12.632 1.00 87.50 97 PRO A N 1
ATOM 736 C CA . PRO A 1 97 ? 22.474 3.842 -11.196 1.00 87.50 97 PRO A CA 1
ATOM 737 C C . PRO A 1 97 ? 21.065 4.046 -10.616 1.00 87.50 97 PRO A C 1
ATOM 739 O O . PRO A 1 97 ? 20.260 4.818 -11.135 1.00 87.50 97 PRO A O 1
ATOM 742 N N . SER A 1 98 ? 20.773 3.329 -9.534 1.00 81.38 98 SER A N 1
ATOM 743 C CA . SER A 1 98 ? 19.559 3.488 -8.734 1.00 81.38 98 SER A CA 1
ATOM 744 C C . SER A 1 98 ? 19.954 3.930 -7.332 1.00 81.38 98 SER A C 1
ATOM 746 O O . SER A 1 98 ? 20.872 3.345 -6.754 1.00 81.38 98 SER A O 1
ATOM 748 N N . SER A 1 99 ? 19.270 4.930 -6.780 1.00 76.44 99 SER A N 1
ATOM 749 C CA . SER A 1 99 ? 19.633 5.529 -5.488 1.00 76.44 99 SER A CA 1
ATOM 750 C C . SER A 1 99 ? 18.529 5.480 -4.434 1.00 76.44 99 SER A C 1
ATOM 752 O O . SER A 1 99 ? 18.858 5.445 -3.252 1.00 76.44 99 SER A O 1
ATOM 754 N N . GLN A 1 100 ? 17.250 5.492 -4.826 1.00 85.56 100 GLN A N 1
ATOM 755 C CA . GLN A 1 100 ? 16.118 5.625 -3.902 1.00 85.56 100 GLN A CA 1
ATOM 756 C C . GLN A 1 100 ? 14.904 4.823 -4.376 1.00 85.56 100 GLN A C 1
ATOM 758 O O . GLN A 1 100 ? 14.718 4.591 -5.571 1.00 85.56 100 GLN A O 1
ATOM 763 N N . THR A 1 101 ? 14.061 4.427 -3.428 1.00 88.31 101 THR A N 1
ATOM 764 C CA . THR A 1 101 ? 12.777 3.769 -3.680 1.00 88.31 101 THR A CA 1
ATOM 765 C C . THR A 1 101 ? 11.612 4.757 -3.606 1.00 88.31 101 THR A C 1
ATOM 767 O O . THR A 1 101 ? 11.720 5.822 -2.994 1.00 88.31 101 THR A O 1
ATOM 770 N N . LEU A 1 102 ? 10.457 4.398 -4.177 1.00 86.62 102 LEU A N 1
ATOM 771 C CA . LEU A 1 102 ? 9.228 5.189 -4.047 1.00 86.62 102 LEU A CA 1
ATOM 772 C C . LEU A 1 102 ? 8.859 5.442 -2.583 1.00 86.62 102 LEU A C 1
ATOM 774 O O . LEU A 1 102 ? 8.386 6.531 -2.268 1.00 86.62 102 LEU A O 1
ATOM 778 N N . LYS A 1 103 ? 9.119 4.486 -1.680 1.00 87.31 103 LYS A N 1
ATOM 779 C CA . LYS A 1 103 ? 8.862 4.652 -0.243 1.00 87.31 103 LYS A CA 1
ATOM 780 C C . LYS A 1 103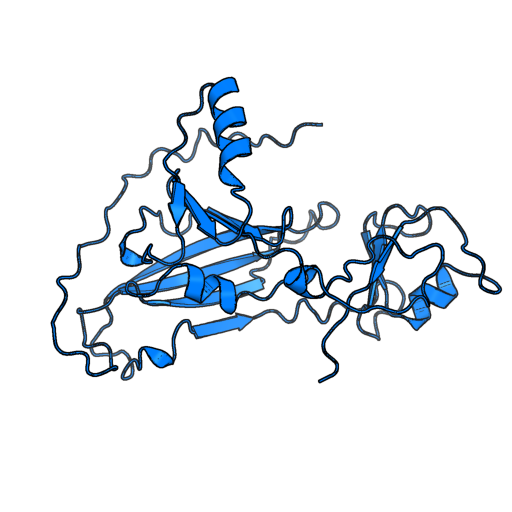 ? 9.723 5.744 0.397 1.00 87.31 103 LYS A C 1
ATOM 782 O O . LYS A 1 103 ? 9.265 6.387 1.338 1.00 87.31 103 LYS A O 1
ATOM 787 N N . ASP A 1 104 ? 10.927 5.985 -0.120 1.00 87.75 104 ASP A N 1
ATOM 788 C CA . ASP A 1 104 ? 11.830 7.016 0.408 1.00 87.75 104 ASP A CA 1
ATOM 789 C C . ASP A 1 104 ? 11.368 8.437 0.050 1.00 87.75 104 ASP A C 1
ATOM 791 O O . ASP A 1 104 ? 11.683 9.392 0.759 1.00 87.75 104 ASP A O 1
ATOM 795 N N . VAL A 1 105 ? 10.621 8.588 -1.050 1.00 88.06 105 VAL A N 1
ATOM 796 C CA . VAL A 1 105 ? 10.230 9.899 -1.598 1.00 88.06 105 VAL A CA 1
ATOM 797 C C . VAL A 1 105 ? 8.743 10.193 -1.401 1.00 88.06 105 VAL A C 1
ATOM 799 O O . VAL A 1 105 ? 8.362 11.335 -1.136 1.00 88.06 105 VAL A O 1
ATOM 802 N N . VAL A 1 106 ? 7.881 9.181 -1.510 1.00 87.88 106 VAL A N 1
ATOM 803 C CA . VAL A 1 106 ? 6.432 9.322 -1.355 1.00 87.88 106 VAL A CA 1
ATOM 804 C C . VAL A 1 106 ? 6.017 8.838 0.026 1.00 87.88 106 VAL A C 1
ATOM 806 O O . VAL A 1 106 ? 5.833 7.654 0.271 1.00 87.88 106 VAL A O 1
ATOM 809 N N . THR A 1 107 ? 5.836 9.785 0.939 1.00 88.88 107 THR A N 1
ATOM 810 C CA . THR A 1 107 ? 5.569 9.499 2.358 1.00 88.88 107 THR A CA 1
ATOM 811 C C . THR A 1 107 ? 4.097 9.586 2.745 1.00 88.88 107 THR A C 1
ATOM 813 O O . THR A 1 107 ? 3.759 9.386 3.905 1.00 88.88 107 THR A O 1
ATOM 816 N N . SER A 1 108 ? 3.217 9.949 1.808 1.00 92.50 108 SER A N 1
ATOM 817 C CA . SER A 1 108 ? 1.798 10.164 2.111 1.00 92.50 108 SER A CA 1
ATOM 818 C C . SER A 1 108 ? 0.970 8.910 1.860 1.00 92.50 108 SER A C 1
ATOM 820 O O . SER A 1 108 ? 1.250 8.140 0.940 1.00 92.50 108 SER A O 1
ATOM 822 N N . SER A 1 109 ? -0.048 8.700 2.689 1.00 95.25 109 SER A N 1
ATOM 823 C CA . SER A 1 109 ? -0.964 7.564 2.583 1.00 95.25 109 SER A CA 1
ATOM 824 C C . SER A 1 109 ? -2.359 7.930 3.084 1.00 95.25 109 SER A C 1
ATOM 826 O O . SER A 1 109 ? -2.546 8.935 3.776 1.00 95.25 109 SER A O 1
ATOM 828 N N . LEU A 1 110 ? -3.355 7.132 2.700 1.00 96.94 110 LEU A N 1
ATOM 829 C CA . LEU A 1 110 ? -4.756 7.358 3.032 1.00 96.94 110 LEU A CA 1
ATOM 830 C C . LEU A 1 110 ? -5.474 6.035 3.303 1.00 96.94 110 LEU A C 1
ATOM 832 O O . LEU A 1 110 ? -5.415 5.112 2.500 1.00 96.94 110 LEU A O 1
ATOM 836 N N . PHE A 1 111 ? -6.210 5.959 4.405 1.00 97.88 111 PHE A N 1
ATOM 837 C CA . PHE A 1 111 ? -7.259 4.968 4.602 1.00 97.88 111 PHE A CA 1
ATOM 838 C C . PHE A 1 111 ? -8.616 5.621 4.374 1.00 97.88 111 PHE A C 1
ATOM 840 O O . PHE A 1 111 ? -8.845 6.767 4.766 1.00 97.88 111 PHE A O 1
ATOM 847 N N . PHE A 1 112 ? -9.545 4.863 3.804 1.00 97.25 112 PHE A N 1
ATOM 848 C CA . PHE A 1 112 ? -10.946 5.252 3.724 1.00 97.25 112 PHE A CA 1
ATOM 849 C C . PHE A 1 112 ? -11.806 4.234 4.473 1.00 97.25 112 PHE A C 1
ATOM 851 O O . PHE A 1 112 ? -12.124 3.165 3.946 1.00 97.25 112 PHE A O 1
ATOM 858 N N . PHE A 1 113 ? -12.186 4.571 5.709 1.00 96.25 113 PHE A N 1
ATOM 859 C CA . PHE A 1 113 ? -13.007 3.725 6.580 1.00 96.25 113 PHE A CA 1
ATOM 860 C C . PHE A 1 113 ? -14.319 4.405 6.921 1.00 96.25 113 PHE A C 1
ATOM 862 O O . PHE A 1 113 ? -14.351 5.562 7.329 1.00 96.25 113 PHE A O 1
ATOM 869 N N . GLY A 1 114 ? -15.426 3.674 6.792 1.00 90.12 114 GLY A N 1
ATOM 870 C CA . GLY A 1 114 ? -16.712 4.145 7.309 1.00 90.12 114 GLY A CA 1
ATOM 871 C C . GLY A 1 114 ? -17.189 5.481 6.735 1.00 90.12 114 GLY A C 1
ATOM 872 O O . GLY A 1 114 ? -17.895 6.202 7.434 1.00 90.12 114 GLY A O 1
ATOM 873 N N . ASN A 1 115 ? -16.827 5.790 5.483 1.00 93.56 115 ASN A N 1
ATOM 874 C CA . ASN A 1 115 ? -17.062 7.070 4.802 1.00 93.56 115 ASN A CA 1
ATOM 875 C C . ASN A 1 115 ? -16.156 8.238 5.237 1.00 93.56 115 ASN A C 1
ATOM 877 O O . ASN A 1 115 ? -16.343 9.339 4.735 1.00 93.56 115 ASN A O 1
ATOM 881 N N . ASN A 1 116 ? -15.185 8.021 6.123 1.00 97.00 116 ASN A N 1
ATOM 882 C CA . ASN A 1 116 ? -14.204 9.024 6.541 1.00 97.00 116 ASN A CA 1
ATOM 883 C C . ASN A 1 116 ? -12.821 8.724 5.956 1.00 97.00 116 ASN A C 1
ATOM 885 O O . ASN A 1 116 ? -12.490 7.572 5.663 1.00 97.00 116 ASN A O 1
ATOM 889 N N . PHE A 1 117 ? -12.007 9.767 5.833 1.00 98.12 117 PHE A N 1
ATOM 890 C CA . PHE A 1 117 ? -10.622 9.688 5.394 1.00 98.12 117 PHE A CA 1
ATOM 891 C C . PHE A 1 117 ? -9.685 9.759 6.592 1.00 98.12 117 PHE A C 1
ATOM 893 O O . PHE A 1 117 ? -9.872 10.573 7.493 1.00 98.12 117 PHE A O 1
ATOM 900 N N . TYR A 1 118 ? -8.642 8.943 6.573 1.00 98.19 118 TYR A N 1
ATOM 901 C CA . TYR A 1 118 ? -7.570 8.978 7.556 1.00 98.19 118 TYR A CA 1
ATOM 902 C C . TYR A 1 118 ? -6.269 9.126 6.792 1.00 98.19 118 TYR A C 1
ATOM 904 O O . TYR A 1 118 ? -6.000 8.304 5.925 1.00 98.19 118 TYR A O 1
ATOM 912 N N . ILE A 1 119 ? -5.500 10.177 7.054 1.00 97.44 119 ILE A N 1
ATOM 913 C CA . ILE A 1 119 ? -4.325 10.532 6.249 1.00 97.44 119 ILE A CA 1
ATOM 914 C C . ILE A 1 119 ? -3.044 10.529 7.076 1.00 97.44 119 ILE A C 1
ATOM 916 O O . ILE A 1 119 ? -3.061 10.798 8.280 1.00 97.44 119 ILE A O 1
ATOM 920 N N . ASP A 1 120 ? -1.936 10.254 6.401 1.00 95.56 120 ASP A N 1
ATOM 921 C CA . ASP A 1 120 ? -0.577 10.431 6.904 1.00 95.56 120 ASP A CA 1
ATOM 922 C C . ASP A 1 120 ? 0.302 11.083 5.825 1.00 95.56 120 ASP A C 1
ATOM 924 O O . ASP A 1 120 ? 0.024 10.960 4.629 1.00 95.56 120 ASP A O 1
ATOM 928 N N . GLY A 1 121 ? 1.366 11.763 6.251 1.00 90.44 121 GLY A N 1
ATOM 929 C CA . GLY A 1 121 ? 2.354 12.404 5.384 1.00 90.44 121 GLY A CA 1
ATOM 930 C C . GLY A 1 121 ? 2.030 13.837 4.942 1.00 90.44 121 GLY A C 1
ATOM 931 O O . GLY A 1 121 ? 1.171 14.525 5.489 1.00 90.44 121 GLY A O 1
ATOM 932 N N . VAL A 1 122 ? 2.803 14.321 3.963 1.00 89.25 122 VAL A N 1
ATOM 933 C CA . VAL A 1 122 ? 2.822 15.734 3.535 1.00 89.25 122 VAL A CA 1
ATOM 934 C C . VAL A 1 122 ? 1.646 16.095 2.620 1.00 89.25 122 VAL A C 1
ATOM 936 O O . VAL A 1 122 ? 1.162 17.227 2.645 1.00 89.25 122 VAL A O 1
ATOM 939 N N . LYS A 1 123 ? 1.197 15.159 1.776 1.00 92.12 123 LYS A N 1
ATOM 940 C CA . LYS A 1 123 ? 0.117 15.377 0.809 1.00 92.12 123 LYS A CA 1
ATOM 941 C C . LYS A 1 123 ? -1.194 14.812 1.339 1.00 92.12 123 LYS A C 1
ATOM 943 O O . LYS A 1 123 ? -1.307 13.627 1.621 1.00 92.12 123 LYS A O 1
ATOM 948 N N . ASP A 1 124 ? -2.214 15.657 1.364 1.00 94.50 124 ASP A N 1
ATOM 949 C CA . ASP A 1 124 ? -3.578 15.248 1.683 1.00 94.50 124 ASP A CA 1
ATOM 950 C C . ASP A 1 124 ? -4.286 14.711 0.429 1.00 94.50 124 ASP A C 1
ATOM 952 O O . ASP A 1 124 ? -4.796 15.477 -0.394 1.00 94.50 124 ASP A O 1
ATOM 956 N N . TYR A 1 125 ? -4.317 13.383 0.285 1.00 93.19 125 TYR A N 1
ATOM 957 C CA . TYR A 1 125 ? -5.010 12.707 -0.818 1.00 93.19 125 TYR A CA 1
ATOM 958 C C . TYR A 1 125 ? -6.537 12.854 -0.758 1.00 93.19 125 TYR A C 1
ATOM 960 O O . TYR A 1 125 ? -7.202 12.750 -1.789 1.00 93.19 125 TYR A O 1
ATOM 968 N N . SER A 1 126 ? -7.112 13.153 0.413 1.00 95.69 126 SER A N 1
ATOM 969 C CA . SER A 1 126 ? -8.567 13.227 0.574 1.00 95.69 126 SER A CA 1
ATOM 970 C C . SER A 1 126 ? -9.183 14.417 -0.163 1.00 95.69 126 SER A C 1
ATOM 972 O O . SER A 1 126 ? -10.313 14.314 -0.634 1.00 95.69 126 SER A O 1
ATOM 974 N N . LYS A 1 127 ? -8.443 15.524 -0.341 1.00 95.06 127 LYS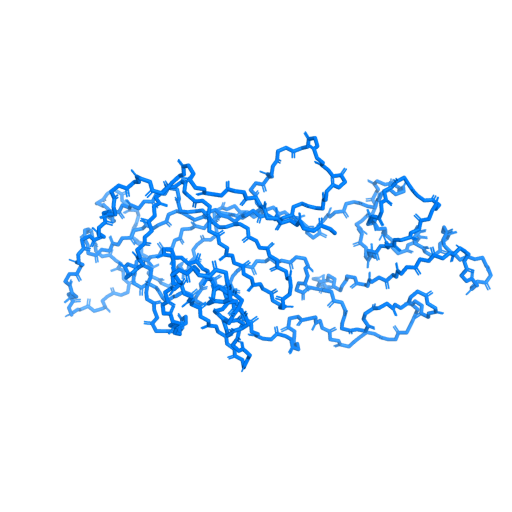 A N 1
ATOM 975 C CA . LYS A 1 127 ? -8.950 16.763 -0.967 1.00 95.06 127 LYS A CA 1
ATOM 976 C C . LYS A 1 127 ? -9.531 16.532 -2.355 1.00 95.06 127 LYS A C 1
ATOM 978 O O . LYS A 1 127 ? -10.686 16.864 -2.602 1.00 95.06 127 LYS A O 1
ATOM 983 N N . VAL A 1 128 ? -8.756 15.897 -3.234 1.00 93.69 128 VAL A N 1
ATOM 984 C CA . VAL A 1 128 ? -9.167 15.639 -4.624 1.00 93.69 128 VAL A CA 1
ATOM 985 C C . VAL A 1 128 ? -10.401 14.732 -4.669 1.00 93.69 128 VAL A C 1
ATOM 987 O O . VAL A 1 128 ? -11.299 14.937 -5.489 1.00 93.69 128 VAL A O 1
ATOM 990 N N . ILE A 1 129 ? -10.480 13.755 -3.758 1.00 95.00 129 ILE A N 1
ATOM 991 C CA . ILE A 1 129 ? -11.613 12.829 -3.653 1.00 95.00 129 ILE A CA 1
ATOM 992 C C . ILE A 1 129 ? -12.858 13.561 -3.139 1.00 95.00 129 ILE A C 1
ATOM 994 O O . ILE A 1 129 ? -13.941 13.373 -3.694 1.00 95.00 129 ILE A O 1
ATOM 998 N N . LYS A 1 130 ? -12.720 14.434 -2.131 1.00 95.88 130 LYS A N 1
ATOM 999 C CA . LYS A 1 130 ? -13.821 15.249 -1.592 1.00 95.88 130 LYS A CA 1
ATOM 1000 C C . LYS A 1 130 ? -14.382 16.199 -2.648 1.00 95.88 130 LYS A C 1
ATOM 1002 O O . LYS A 1 130 ? -15.582 16.163 -2.904 1.00 95.88 130 LYS A O 1
ATOM 1007 N N . GLU A 1 131 ? -13.525 16.939 -3.349 1.00 95.69 131 GLU A N 1
ATOM 1008 C CA . GLU A 1 131 ? -13.931 17.820 -4.454 1.00 95.69 131 GLU A CA 1
ATOM 1009 C C . GLU A 1 131 ? -14.648 17.050 -5.573 1.00 95.69 131 GLU A C 1
ATOM 1011 O O . GLU A 1 131 ? -15.642 17.509 -6.143 1.00 95.69 131 GLU A O 1
ATOM 1016 N N . TRP A 1 132 ? -14.143 15.862 -5.925 1.00 96.12 132 TRP A N 1
ATOM 1017 C CA . TRP A 1 132 ? -14.808 14.987 -6.887 1.00 96.12 132 TRP A CA 1
ATOM 1018 C C . TRP A 1 132 ? -16.179 14.516 -6.378 1.00 96.12 132 TRP A C 1
ATOM 1020 O O . TRP A 1 132 ? -17.154 14.551 -7.137 1.00 96.12 132 TRP A O 1
ATOM 1030 N N . GLY A 1 133 ? -16.272 14.127 -5.105 1.00 95.75 133 GLY A N 1
ATOM 1031 C CA . GLY A 1 133 ? -17.509 13.690 -4.465 1.00 95.75 133 GLY A CA 1
ATOM 1032 C C . GLY A 1 133 ? -18.577 14.778 -4.446 1.00 95.75 133 GLY A C 1
ATOM 1033 O O . GLY A 1 133 ? -19.720 14.508 -4.812 1.00 95.75 133 GLY A O 1
ATOM 1034 N N . GLU A 1 134 ? -18.205 16.022 -4.145 1.00 95.19 134 GLU A N 1
ATOM 1035 C CA . GLU A 1 134 ? -19.102 17.185 -4.187 1.00 95.19 134 GLU A CA 1
ATOM 1036 C C . GLU A 1 134 ? -19.714 17.384 -5.579 1.00 95.19 134 GLU A C 1
ATOM 1038 O O . GLU A 1 134 ? -20.936 17.482 -5.719 1.00 95.19 134 GLU A O 1
ATOM 1043 N N . ARG A 1 135 ? -18.893 17.333 -6.640 1.00 96.56 135 ARG A N 1
ATOM 1044 C CA . ARG A 1 135 ? -19.379 17.416 -8.033 1.00 96.56 135 ARG A CA 1
ATOM 1045 C C . ARG A 1 135 ? -20.341 16.281 -8.388 1.00 96.56 135 ARG A C 1
ATOM 1047 O O . ARG A 1 135 ? -21.211 16.451 -9.243 1.00 96.56 135 ARG A O 1
ATOM 1054 N N . LYS A 1 136 ? -20.183 15.118 -7.755 1.00 96.44 136 LYS A N 1
ATOM 1055 C CA . LYS A 1 136 ? -21.058 13.948 -7.917 1.00 96.44 136 LYS A CA 1
ATOM 1056 C C . LYS A 1 136 ? -22.223 13.908 -6.929 1.00 96.44 136 LYS A C 1
ATOM 1058 O O . LYS A 1 136 ? -23.013 12.971 -7.002 1.00 96.44 136 LYS A O 1
ATOM 1063 N N . LYS A 1 137 ? -22.376 14.926 -6.073 1.00 95.38 137 LYS A N 1
ATOM 1064 C CA . LYS A 1 137 ? -23.398 14.995 -5.015 1.00 95.38 137 LYS A CA 1
ATOM 1065 C C . LYS A 1 137 ? -23.318 13.809 -4.042 1.00 95.38 137 LYS A C 1
ATOM 1067 O O . LYS A 1 137 ? -24.340 13.318 -3.567 1.00 95.38 137 LYS A O 1
ATOM 1072 N N . LEU A 1 138 ? -22.103 13.340 -3.765 1.00 94.31 138 LEU A N 1
ATOM 1073 C CA . LEU A 1 138 ? -21.822 12.309 -2.773 1.00 94.31 138 LEU A CA 1
ATOM 1074 C C . LEU A 1 138 ? -21.532 12.961 -1.422 1.00 94.31 138 LEU A C 1
ATOM 1076 O O . LEU A 1 138 ? -20.770 13.921 -1.336 1.00 94.31 138 LEU A O 1
ATOM 1080 N N . SER A 1 139 ? -22.122 12.416 -0.360 1.00 92.00 139 SER A N 1
ATOM 1081 C CA . SER A 1 139 ? -21.817 12.830 1.009 1.00 92.00 139 SER A CA 1
ATOM 1082 C C . SER A 1 139 ? -20.626 12.023 1.515 1.00 92.00 139 SER A C 1
ATOM 1084 O O . SER A 1 139 ? -20.786 10.894 1.976 1.00 92.00 139 SER A O 1
ATOM 1086 N N . LEU A 1 140 ? -19.429 12.590 1.381 1.00 94.56 140 LEU A N 1
ATOM 1087 C CA . LEU A 1 140 ? -18.192 12.041 1.936 1.00 94.56 140 LEU A CA 1
ATOM 1088 C C . LEU A 1 140 ? -17.933 12.648 3.319 1.00 94.56 140 LEU A C 1
ATOM 1090 O O . LEU A 1 140 ? -18.342 13.774 3.589 1.00 94.56 140 LEU A O 1
ATOM 1094 N N . GLY A 1 141 ? -17.308 11.876 4.201 1.00 94.06 141 GLY A N 1
ATOM 1095 C CA . GLY A 1 141 ? -17.056 12.261 5.584 1.00 94.06 141 GLY A CA 1
ATOM 1096 C C . GLY A 1 141 ? -15.824 13.141 5.776 1.00 94.06 141 GLY A C 1
ATOM 1097 O O . GLY A 1 141 ? -15.287 13.755 4.846 1.00 94.06 141 GLY A O 1
ATOM 1098 N N . GLU A 1 142 ? -15.384 13.197 7.028 1.00 96.00 142 GLU A N 1
ATOM 1099 C CA . GLU A 1 142 ? -14.291 14.062 7.461 1.00 96.00 142 GLU A CA 1
ATOM 1100 C C . GLU A 1 142 ? -12.919 13.421 7.267 1.00 96.00 142 GLU A C 1
ATOM 1102 O O . GLU A 1 142 ? -12.797 12.221 7.009 1.00 96.00 142 GLU A O 1
ATOM 1107 N N . THR A 1 143 ? -11.888 14.255 7.385 1.00 97.88 143 THR A N 1
ATOM 1108 C CA . THR A 1 143 ? -10.485 13.853 7.281 1.00 97.88 143 THR A CA 1
ATOM 1109 C C . THR A 1 143 ? -9.834 13.909 8.660 1.00 97.88 143 THR A C 1
ATOM 1111 O O . THR A 1 143 ? -9.878 14.943 9.325 1.00 97.88 143 THR A O 1
ATOM 1114 N N . TYR A 1 144 ? -9.208 12.811 9.076 1.00 98.00 144 TYR A N 1
ATOM 1115 C CA . TYR A 1 144 ? -8.547 12.662 10.371 1.00 98.00 144 TYR A CA 1
ATOM 1116 C C . TYR A 1 144 ? -7.070 12.268 10.203 1.00 98.00 144 TYR A C 1
ATOM 1118 O O . TYR A 1 144 ? -6.718 11.587 9.241 1.00 98.00 144 TYR A O 1
ATOM 1126 N N . PRO A 1 145 ? -6.179 12.649 11.129 1.00 97.75 145 PRO A N 1
ATOM 1127 C CA . PRO A 1 145 ? -4.798 12.171 11.125 1.00 97.75 145 PRO A CA 1
ATOM 1128 C C . PRO A 1 145 ? -4.704 10.710 11.600 1.00 97.75 145 PRO A C 1
ATOM 1130 O O . PRO A 1 145 ? -5.245 10.346 12.648 1.00 97.75 145 PRO A O 1
ATOM 1133 N N . MET A 1 146 ? -3.965 9.866 10.871 1.00 97.69 146 MET A N 1
ATOM 1134 C CA . MET A 1 146 ? -3.716 8.467 11.262 1.00 97.69 146 MET A CA 1
ATOM 1135 C C . MET A 1 146 ? -2.916 8.338 12.564 1.00 97.69 146 MET A C 1
ATOM 1137 O O . MET A 1 146 ? -3.066 7.350 13.279 1.00 97.69 146 MET A O 1
ATOM 1141 N N . SER A 1 147 ? -2.065 9.321 12.869 1.00 96.81 147 SER A N 1
ATOM 1142 C CA . SER A 1 147 ? -1.168 9.304 14.030 1.00 96.81 147 SER A CA 1
ATOM 1143 C C . SER A 1 147 ? -1.887 9.400 15.374 1.00 96.81 147 SER A C 1
ATOM 1145 O O . SER A 1 147 ? -1.352 8.932 16.374 1.00 96.81 147 SER A O 1
ATOM 1147 N N . THR A 1 148 ? -3.091 9.978 15.412 1.00 96.69 148 THR A N 1
ATOM 1148 C CA . THR A 1 148 ? -3.882 10.124 16.648 1.00 96.69 148 THR A CA 1
ATOM 1149 C C . THR A 1 148 ? -5.234 9.418 16.594 1.00 96.69 148 THR A C 1
ATOM 1151 O O . THR A 1 148 ? -5.972 9.459 17.573 1.00 96.69 148 THR A O 1
ATOM 1154 N N . THR A 1 149 ? -5.580 8.784 15.472 1.00 97.81 149 THR A N 1
ATOM 1155 C CA . THR A 1 149 ? -6.794 7.966 15.364 1.00 97.81 149 THR A CA 1
ATOM 1156 C C . THR A 1 149 ? -6.489 6.543 15.808 1.00 97.81 149 THR A C 1
ATOM 1158 O O . THR A 1 149 ? -5.581 5.925 15.253 1.00 97.81 149 THR A O 1
ATOM 1161 N N . LEU A 1 150 ? -7.268 6.006 16.748 1.00 97.81 150 LEU A N 1
ATOM 1162 C CA . LEU A 1 150 ? -7.117 4.631 17.221 1.00 97.81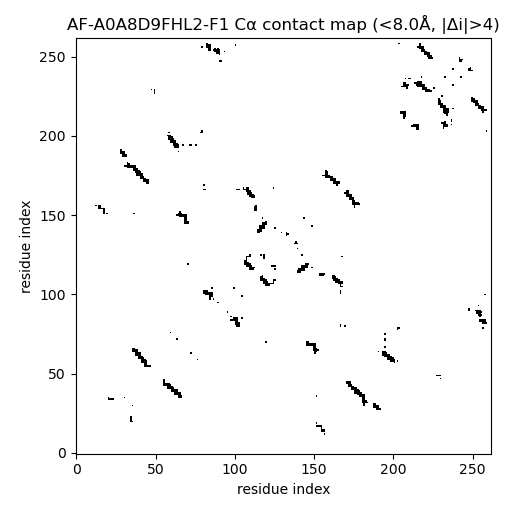 150 LEU A CA 1
ATOM 1163 C C . LEU A 1 150 ? -8.039 3.664 16.470 1.00 97.81 150 LEU A C 1
ATOM 1165 O O . LEU A 1 150 ? -9.122 4.046 16.021 1.00 97.81 150 LEU A O 1
ATOM 1169 N N . PHE A 1 151 ? -7.664 2.385 16.391 1.00 97.12 151 PHE A N 1
ATOM 1170 C CA . PHE A 1 151 ? -8.506 1.351 15.773 1.00 97.12 151 PHE A CA 1
ATOM 1171 C C . PHE A 1 151 ? -9.886 1.227 16.432 1.00 97.12 151 PHE A C 1
ATOM 1173 O O . PHE A 1 151 ? -10.890 1.066 15.738 1.00 97.12 151 PHE A O 1
ATOM 1180 N N . ARG A 1 152 ? -9.968 1.361 17.762 1.00 95.19 152 ARG A N 1
ATOM 1181 C CA . ARG A 1 152 ? -11.241 1.298 18.505 1.00 95.19 152 ARG A CA 1
ATOM 1182 C C . ARG A 1 152 ? -12.201 2.453 18.204 1.00 95.19 152 ARG A C 1
ATOM 1184 O O . ARG A 1 152 ? -13.394 2.321 18.465 1.00 95.19 152 ARG A O 1
ATOM 1191 N N . ASP A 1 153 ? -11.694 3.562 17.663 1.00 94.19 153 ASP A N 1
ATOM 1192 C CA . ASP A 1 153 ? -12.490 4.755 17.349 1.00 94.19 153 ASP A CA 1
ATOM 1193 C C . ASP A 1 153 ? -13.119 4.676 15.945 1.00 94.19 153 ASP A C 1
ATOM 1195 O O . ASP A 1 153 ? -13.938 5.517 15.558 1.00 94.19 153 ASP A O 1
ATOM 1199 N N . LEU A 1 154 ? -12.755 3.657 15.160 1.00 94.81 154 LEU A N 1
ATOM 1200 C CA . LEU A 1 154 ? -13.247 3.476 13.803 1.00 94.81 154 LEU A CA 1
ATOM 1201 C C . LEU A 1 154 ? -14.726 3.073 13.772 1.00 94.81 154 LEU A C 1
ATOM 1203 O O . LEU A 1 154 ? -15.205 2.237 14.535 1.00 94.81 154 LEU A O 1
ATOM 1207 N N . THR A 1 155 ? -15.455 3.611 12.793 1.00 91.38 155 THR A N 1
ATOM 1208 C CA . THR A 1 155 ? -16.800 3.129 12.445 1.00 91.38 155 THR A CA 1
ATOM 1209 C C . THR A 1 155 ? -16.703 2.194 11.245 1.00 91.38 155 THR A C 1
ATOM 1211 O O . THR A 1 155 ? -16.760 2.632 10.097 1.00 91.38 155 THR A O 1
ATOM 1214 N N . ILE A 1 156 ? -16.561 0.897 11.510 1.00 92.06 156 ILE A N 1
ATOM 1215 C CA . ILE A 1 156 ? -16.358 -0.131 10.481 1.00 92.06 156 ILE A CA 1
ATOM 1216 C C . ILE A 1 156 ? -17.434 -1.220 10.518 1.00 92.06 156 ILE A C 1
ATOM 1218 O O . ILE A 1 156 ? -18.208 -1.354 11.463 1.00 92.06 156 ILE A O 1
ATOM 1222 N N . ARG A 1 157 ? -17.493 -1.989 9.436 1.00 94.12 157 ARG A N 1
ATOM 1223 C CA . ARG A 1 157 ? -18.280 -3.202 9.259 1.00 94.12 157 ARG A CA 1
ATOM 1224 C C . ARG A 1 157 ? -17.297 -4.344 9.060 1.00 94.12 157 ARG A C 1
ATOM 1226 O O . ARG A 1 157 ? -16.383 -4.230 8.244 1.00 94.12 157 ARG A O 1
ATOM 1233 N N . LEU A 1 158 ? -17.502 -5.435 9.787 1.00 94.88 158 LEU A N 1
ATOM 1234 C CA . LEU A 1 158 ? -16.707 -6.636 9.580 1.00 94.88 158 LEU A CA 1
ATOM 1235 C C . LEU A 1 158 ? -17.015 -7.238 8.206 1.00 94.88 158 LEU A C 1
ATOM 1237 O O . LEU A 1 158 ? -18.150 -7.166 7.729 1.00 94.88 158 LEU A O 1
ATOM 1241 N N . ASN A 1 159 ? -15.998 -7.823 7.581 1.00 92.81 159 ASN A N 1
ATOM 1242 C CA . ASN A 1 159 ? -16.039 -8.423 6.250 1.00 92.81 159 ASN A CA 1
ATOM 1243 C C . ASN A 1 159 ? -16.499 -7.454 5.146 1.00 92.81 159 ASN A C 1
ATOM 1245 O O . ASN A 1 159 ? -17.075 -7.868 4.142 1.00 92.81 159 ASN A O 1
ATOM 1249 N N . TYR A 1 160 ? -16.252 -6.154 5.331 1.00 91.81 160 TYR A N 1
ATOM 1250 C CA . TYR A 1 160 ? -16.528 -5.118 4.342 1.00 91.81 160 TYR A CA 1
ATOM 1251 C C . TYR A 1 160 ? -15.215 -4.585 3.743 1.00 91.81 160 TYR A C 1
ATOM 1253 O O . TYR A 1 160 ? -14.288 -4.306 4.508 1.00 91.81 160 TYR A O 1
ATOM 1261 N N . PRO A 1 161 ? -15.116 -4.430 2.408 1.00 93.25 161 PRO A N 1
ATOM 1262 C CA . PRO A 1 161 ? -13.915 -3.918 1.762 1.00 93.25 161 PRO A CA 1
ATOM 1263 C C . PRO A 1 161 ? -13.752 -2.415 1.982 1.00 93.25 161 PRO A C 1
ATOM 1265 O O . PRO A 1 161 ? -14.648 -1.618 1.695 1.00 93.25 161 PRO A O 1
ATOM 1268 N N . TYR A 1 162 ? -12.573 -2.034 2.453 1.00 95.69 162 TYR A N 1
ATOM 1269 C CA . TYR A 1 162 ? -12.127 -0.655 2.585 1.00 95.69 162 TYR A CA 1
ATOM 1270 C C . TYR A 1 162 ? -10.887 -0.398 1.730 1.00 95.69 162 TYR A C 1
ATOM 1272 O O . TYR A 1 162 ? -10.255 -1.336 1.244 1.00 95.69 162 TYR A O 1
ATOM 1280 N N . LEU A 1 163 ? -10.532 0.876 1.561 1.00 94.94 163 LEU A N 1
ATOM 1281 C CA . LEU A 1 163 ? -9.382 1.297 0.765 1.00 94.94 163 LEU A CA 1
ATOM 1282 C C . LEU A 1 163 ? -8.214 1.701 1.666 1.00 94.94 163 LEU A C 1
ATOM 1284 O O . LEU A 1 163 ? -8.384 2.482 2.605 1.00 94.94 163 LEU A O 1
ATOM 1288 N N . TYR A 1 164 ? -7.029 1.219 1.308 1.00 96.06 164 TYR A N 1
ATOM 1289 C CA . TYR A 1 164 ? -5.743 1.773 1.702 1.00 96.06 164 TYR A CA 1
ATOM 1290 C C . TYR A 1 164 ? -4.995 2.238 0.452 1.00 96.06 164 TYR A C 1
ATOM 1292 O O . TYR A 1 164 ? -4.649 1.428 -0.399 1.00 96.06 164 TYR A O 1
ATOM 1300 N N . GLN A 1 165 ? -4.749 3.535 0.335 1.00 94.19 165 GLN A N 1
ATOM 1301 C CA . GLN A 1 165 ? -3.982 4.149 -0.739 1.00 94.19 165 GLN A CA 1
ATOM 1302 C C . GLN A 1 165 ? -2.585 4.499 -0.219 1.00 94.19 165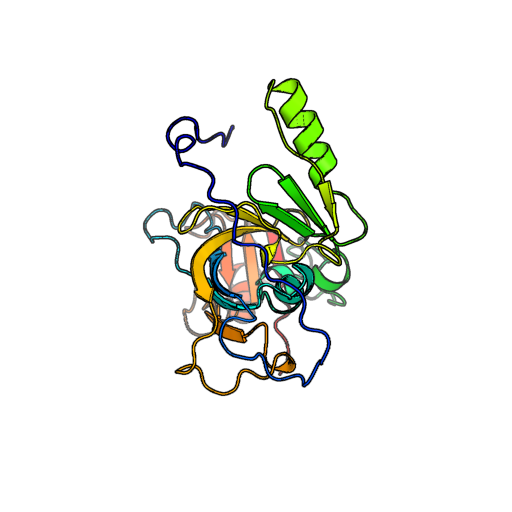 GLN A C 1
ATOM 1304 O O . GLN A 1 165 ? -2.421 5.269 0.730 1.00 94.19 165 GLN A O 1
ATOM 1309 N N . HIS A 1 166 ? -1.576 3.912 -0.847 1.00 88.75 166 HIS A N 1
ATOM 1310 C CA . HIS A 1 166 ? -0.171 3.944 -0.470 1.00 88.75 166 HIS A CA 1
ATOM 1311 C C . HIS A 1 166 ? 0.659 4.559 -1.612 1.00 88.75 166 HIS A C 1
ATOM 1313 O O . HIS A 1 166 ? 0.298 4.426 -2.775 1.00 88.75 166 HIS A O 1
ATOM 1319 N N . LEU A 1 167 ? 1.762 5.250 -1.302 1.00 86.06 167 LEU A N 1
ATOM 1320 C CA . LEU A 1 167 ? 2.731 5.789 -2.283 1.00 86.06 167 LEU A CA 1
ATOM 1321 C C . LEU A 1 167 ? 2.126 6.564 -3.470 1.00 86.06 167 LEU A C 1
ATOM 1323 O O . LEU A 1 167 ? 2.675 6.546 -4.567 1.00 86.06 167 LEU A O 1
ATOM 1327 N N . GLY A 1 168 ? 1.022 7.281 -3.267 1.00 84.19 168 GLY A N 1
ATOM 1328 C CA . GLY A 1 168 ? 0.316 7.955 -4.354 1.00 84.19 168 GLY A CA 1
ATOM 1329 C C . GLY A 1 168 ? -0.838 7.112 -4.868 1.00 84.19 168 GLY A C 1
ATOM 1330 O O . GLY A 1 168 ? -1.930 7.236 -4.340 1.00 84.19 168 GLY A O 1
ATOM 1331 N N . ASP A 1 169 ? -0.634 6.305 -5.899 1.00 82.62 169 ASP A N 1
ATOM 1332 C CA . ASP A 1 169 ? -1.684 5.588 -6.638 1.00 82.62 169 ASP A CA 1
ATOM 1333 C C . ASP A 1 169 ? -1.742 4.076 -6.353 1.00 82.62 169 ASP A C 1
ATOM 1335 O O . ASP A 1 169 ? -2.532 3.357 -6.964 1.00 82.62 169 ASP A O 1
ATOM 1339 N N . CYS A 1 170 ? -0.950 3.572 -5.402 1.00 85.94 170 CYS A N 1
ATOM 1340 C CA . CYS A 1 170 ? -0.975 2.162 -5.031 1.00 85.94 170 CYS A CA 1
ATOM 1341 C C . CYS A 1 170 ? -2.162 1.866 -4.108 1.00 85.94 170 CYS A C 1
ATOM 1343 O O . CYS A 1 170 ? -2.113 2.110 -2.902 1.00 85.94 170 CYS A O 1
ATOM 1345 N N . GLU A 1 171 ? -3.231 1.309 -4.664 1.00 91.00 171 GLU A N 1
ATOM 1346 C CA . GLU A 1 171 ? -4.447 0.975 -3.926 1.00 91.00 171 GLU A CA 1
ATOM 1347 C C . GLU A 1 171 ? -4.426 -0.471 -3.410 1.00 91.00 171 GLU A C 1
ATOM 1349 O O . GLU A 1 171 ? -4.120 -1.417 -4.131 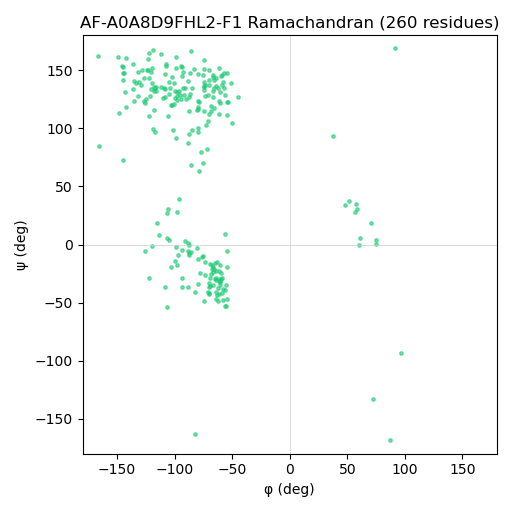1.00 91.00 171 GLU A O 1
ATOM 1354 N N . HIS A 1 172 ? -4.814 -0.668 -2.157 1.00 90.81 172 HIS A N 1
ATOM 1355 C CA . HIS A 1 172 ? -4.987 -1.970 -1.527 1.00 90.81 172 HIS A CA 1
ATOM 1356 C C . HIS A 1 172 ? -6.380 -2.068 -0.922 1.00 90.81 172 HIS A C 1
ATOM 1358 O O . HIS A 1 172 ? -6.901 -1.107 -0.350 1.00 90.81 172 HIS A O 1
ATOM 1364 N N . THR A 1 173 ? -6.972 -3.258 -1.008 1.00 93.69 173 THR A N 1
ATOM 1365 C CA . THR A 1 173 ? -8.210 -3.540 -0.279 1.00 93.69 173 THR A CA 1
ATOM 1366 C C . THR A 1 173 ? -7.855 -4.028 1.116 1.00 93.69 173 THR A C 1
ATOM 1368 O O . THR A 1 173 ? -7.057 -4.949 1.266 1.00 93.69 173 THR A O 1
ATOM 1371 N N . ILE A 1 174 ? -8.456 -3.427 2.136 1.00 95.50 174 ILE A N 1
ATOM 1372 C CA . ILE A 1 174 ? -8.272 -3.804 3.538 1.00 95.50 174 ILE A CA 1
ATOM 1373 C C . ILE A 1 174 ? -9.619 -4.208 4.142 1.00 95.50 174 ILE A C 1
ATOM 1375 O O . ILE A 1 174 ? -10.635 -3.549 3.921 1.00 95.50 174 ILE A O 1
ATOM 1379 N N . ILE A 1 175 ? -9.647 -5.325 4.864 1.00 95.62 175 ILE A N 1
ATOM 1380 C CA . ILE A 1 175 ? -10.863 -5.930 5.414 1.00 95.62 175 ILE A CA 1
ATOM 1381 C C . ILE A 1 175 ? -10.628 -6.260 6.882 1.00 95.62 175 ILE A C 1
ATOM 1383 O O . ILE A 1 175 ? -9.690 -6.972 7.219 1.00 95.62 175 ILE A O 1
ATOM 1387 N N . PHE A 1 176 ? -11.522 -5.797 7.750 1.00 97.06 176 PHE A N 1
ATOM 1388 C CA . PHE A 1 176 ? -11.573 -6.234 9.144 1.00 97.06 176 PHE A CA 1
ATOM 1389 C C . PHE A 1 176 ? -12.453 -7.478 9.224 1.00 97.06 176 PHE A C 1
ATOM 1391 O O . PHE A 1 176 ? -13.641 -7.388 8.923 1.00 97.06 176 PHE A O 1
ATOM 1398 N N . THR A 1 177 ? -11.911 -8.635 9.585 1.00 96.50 177 THR A N 1
ATOM 1399 C CA . THR A 1 177 ? -12.678 -9.895 9.622 1.00 96.50 177 THR A CA 1
ATOM 1400 C C . THR A 1 177 ? -13.260 -10.187 10.994 1.00 96.50 177 THR A C 1
ATOM 1402 O O . THR A 1 177 ? -14.318 -10.805 11.098 1.00 96.50 177 THR A O 1
ATOM 1405 N N . GLU A 1 178 ? -12.600 -9.703 12.042 1.00 95.62 178 GLU A N 1
ATOM 1406 C CA . GLU A 1 178 ? -12.968 -9.952 13.429 1.00 95.62 178 GLU A CA 1
ATOM 1407 C C . GLU A 1 178 ? -12.673 -8.725 14.293 1.00 95.62 178 GLU A C 1
ATOM 1409 O O . GLU A 1 178 ? -11.719 -7.986 14.038 1.00 95.62 178 GLU A O 1
ATOM 1414 N N . ALA A 1 179 ? -13.499 -8.527 15.318 1.00 95.25 179 ALA A N 1
ATOM 1415 C CA . ALA A 1 179 ? -13.251 -7.610 16.420 1.00 95.25 179 ALA A CA 1
ATOM 1416 C C . ALA A 1 179 ? -13.765 -8.265 17.705 1.00 95.25 179 ALA A C 1
ATOM 1418 O O . ALA A 1 179 ? -14.962 -8.546 17.810 1.00 95.25 179 ALA A O 1
ATOM 1419 N N . ARG A 1 180 ? -12.884 -8.513 18.672 1.00 93.00 180 ARG A N 1
ATOM 1420 C CA . ARG A 1 180 ? -13.250 -9.142 19.949 1.00 93.00 180 ARG A CA 1
ATOM 1421 C C . ARG A 1 180 ? -12.482 -8.542 21.112 1.00 93.00 180 ARG A C 1
ATOM 1423 O O . ARG A 1 180 ? -11.431 -7.946 20.913 1.00 93.00 180 ARG A O 1
ATOM 1430 N N . PHE A 1 181 ? -12.986 -8.718 22.326 1.00 91.56 181 PHE A N 1
ATOM 1431 C CA . PHE A 1 181 ? -12.202 -8.399 23.513 1.00 91.56 181 PHE A CA 1
ATOM 1432 C C . PHE A 1 181 ? -11.053 -9.398 23.689 1.00 91.56 181 PHE A C 1
ATOM 1434 O O . PHE A 1 181 ? -11.163 -10.561 23.285 1.00 91.56 181 PHE A O 1
ATOM 1441 N N . VAL A 1 182 ? -9.964 -8.924 24.293 1.00 88.25 182 VAL A N 1
ATOM 1442 C CA . VAL A 1 182 ? -8.949 -9.803 24.883 1.00 88.25 182 VAL A CA 1
ATOM 1443 C C . VAL A 1 182 ? -9.619 -10.626 25.978 1.00 88.25 182 VAL A C 1
ATOM 1445 O O . VAL A 1 182 ? -10.346 -10.074 26.800 1.00 88.25 182 VAL A O 1
ATOM 1448 N N . ASP A 1 183 ? -9.399 -11.929 25.969 1.00 85.94 183 ASP A N 1
ATOM 1449 C CA . ASP A 1 183 ? -10.000 -12.890 26.889 1.00 85.94 183 ASP A CA 1
ATOM 1450 C C . ASP A 1 183 ? -8.940 -13.475 27.835 1.00 85.94 183 ASP A C 1
ATOM 1452 O O . ASP A 1 183 ? -7.741 -13.381 27.575 1.00 85.94 183 ASP A O 1
ATOM 1456 N N . ASP A 1 184 ? -9.372 -14.106 28.928 1.00 82.31 184 ASP A N 1
ATOM 1457 C CA . ASP A 1 184 ? -8.478 -14.801 29.867 1.00 82.31 184 ASP A CA 1
ATOM 1458 C C . ASP A 1 184 ? -7.698 -15.960 29.213 1.00 82.31 184 ASP A C 1
ATOM 1460 O O . ASP A 1 184 ? -6.651 -16.369 29.716 1.00 82.31 184 ASP A O 1
ATOM 1464 N N . SER A 1 185 ? -8.210 -16.506 28.105 1.00 82.69 185 SER A N 1
ATOM 1465 C CA . SER A 1 185 ? -7.555 -17.551 27.313 1.00 82.69 185 SER A CA 1
ATOM 1466 C C . SER A 1 185 ? -6.463 -17.039 26.371 1.00 82.69 185 SER A C 1
ATOM 1468 O O . SER A 1 185 ? -5.689 -17.853 25.857 1.00 82.69 185 SER A O 1
ATOM 1470 N N . ASP A 1 186 ? -6.363 -15.726 26.146 1.00 80.75 186 ASP A N 1
ATOM 1471 C CA . ASP A 1 186 ? -5.265 -15.167 25.366 1.00 80.75 186 ASP A CA 1
ATOM 1472 C C . ASP A 1 186 ? -3.950 -15.268 26.156 1.00 80.75 186 ASP A C 1
ATOM 1474 O O . ASP A 1 186 ? -3.883 -14.990 27.357 1.00 80.75 186 ASP A O 1
ATOM 1478 N N . GLU A 1 187 ? -2.864 -15.651 25.476 1.00 72.19 187 GLU A N 1
ATOM 1479 C CA . GLU A 1 187 ? -1.519 -15.532 26.047 1.00 72.19 187 GLU A CA 1
ATOM 1480 C C . GLU A 1 187 ? -1.286 -14.080 26.485 1.00 72.19 187 GLU A C 1
ATOM 1482 O O . GLU A 1 187 ? -1.809 -13.166 25.853 1.00 72.19 187 GLU A O 1
ATOM 1487 N N . LYS A 1 188 ? -0.510 -13.841 27.554 1.00 73.38 188 LYS A N 1
ATOM 1488 C CA . LYS A 1 188 ? -0.233 -12.480 28.046 1.00 73.38 188 LYS A CA 1
ATOM 1489 C C . LYS A 1 188 ? 0.227 -11.580 26.896 1.00 73.38 188 LYS A C 1
ATOM 1491 O O . LYS A 1 188 ? 1.364 -11.673 26.440 1.00 73.38 188 LYS A O 1
ATOM 1496 N N . LEU A 1 189 ? -0.674 -10.709 26.451 1.00 79.38 189 LEU A N 1
ATOM 1497 C CA . LEU A 1 189 ? -0.468 -9.876 25.279 1.00 79.38 189 LEU A CA 1
ATOM 1498 C C . LEU A 1 189 ? 0.409 -8.691 25.664 1.00 79.38 189 LEU A C 1
ATOM 1500 O O . LEU A 1 189 ? -0.076 -7.692 26.197 1.00 79.38 189 LEU A O 1
ATOM 1504 N N . ASP A 1 190 ? 1.705 -8.807 25.399 1.00 84.69 190 ASP A N 1
ATOM 1505 C CA . ASP A 1 190 ? 2.606 -7.661 25.428 1.00 84.69 190 ASP A CA 1
ATOM 1506 C C . ASP A 1 190 ? 2.217 -6.695 24.303 1.00 84.69 190 ASP A C 1
ATOM 1508 O O . ASP A 1 190 ? 2.283 -7.044 23.121 1.00 84.69 190 ASP A O 1
ATOM 1512 N N . ARG A 1 191 ? 1.816 -5.474 24.665 1.00 84.75 191 ARG A N 1
ATOM 1513 C CA . ARG A 1 191 ? 1.379 -4.440 23.718 1.00 84.75 191 ARG A CA 1
ATOM 1514 C C . ARG A 1 191 ? 2.484 -4.089 22.721 1.00 84.75 191 ARG A C 1
ATOM 1516 O O . ARG A 1 191 ? 2.173 -3.774 21.577 1.00 84.75 191 ARG A O 1
ATOM 1523 N N . ALA A 1 192 ? 3.755 -4.214 23.110 1.00 86.38 192 ALA A N 1
ATOM 1524 C CA . ALA A 1 192 ? 4.895 -3.959 22.229 1.00 86.38 192 ALA A CA 1
ATOM 1525 C C . ALA A 1 192 ? 5.055 -5.006 21.110 1.00 86.38 192 ALA A C 1
ATOM 1527 O O . ALA A 1 192 ? 5.750 -4.754 20.127 1.00 86.38 192 ALA A O 1
ATOM 1528 N N . SER A 1 193 ? 4.405 -6.170 21.231 1.00 87.81 193 SER A N 1
ATOM 1529 C CA . SER A 1 193 ? 4.411 -7.215 20.196 1.00 87.81 193 SER A CA 1
ATOM 1530 C C . SER A 1 193 ? 3.422 -6.959 19.050 1.00 87.81 193 SER A C 1
ATOM 1532 O O . SER A 1 193 ? 3.380 -7.726 18.083 1.00 87.81 193 SER A O 1
ATOM 1534 N N . PHE A 1 194 ? 2.637 -5.882 19.145 1.00 92.19 194 PHE A N 1
ATOM 1535 C CA . PHE A 1 194 ? 1.646 -5.482 18.156 1.00 92.19 194 PHE A CA 1
ATOM 1536 C C . PHE A 1 194 ? 2.099 -4.232 17.374 1.00 92.19 194 PHE A C 1
ATOM 1538 O O . PHE A 1 194 ? 2.832 -3.403 17.907 1.00 92.19 194 PHE A O 1
ATOM 1545 N N . PRO A 1 195 ? 1.635 -4.030 16.125 1.00 95.06 195 PRO A N 1
ATOM 1546 C CA . PRO A 1 195 ? 0.733 -4.912 15.400 1.00 95.06 195 PRO A CA 1
ATOM 1547 C C . PRO A 1 195 ? 1.459 -6.175 14.916 1.00 95.06 195 PRO A C 1
ATOM 1549 O O . PRO A 1 195 ? 2.617 -6.136 14.502 1.00 95.06 195 PRO A O 1
ATOM 1552 N N . LYS A 1 196 ? 0.782 -7.320 15.016 1.00 93.75 196 LYS A N 1
ATOM 1553 C CA . LYS A 1 196 ? 1.373 -8.640 14.785 1.00 93.75 196 LYS A CA 1
ATOM 1554 C C . LYS A 1 196 ? 1.070 -9.109 13.370 1.00 93.75 196 LYS A C 1
ATOM 1556 O O . LYS A 1 196 ? -0.091 -9.166 12.978 1.00 93.75 196 LYS A O 1
ATOM 1561 N N . VAL A 1 197 ? 2.092 -9.510 12.618 1.00 94.38 197 VAL A N 1
ATOM 1562 C CA . VAL A 1 197 ? 1.919 -10.152 11.306 1.00 94.38 197 VAL A CA 1
ATOM 1563 C C . VAL A 1 197 ? 1.573 -11.628 11.518 1.00 94.38 197 VAL A C 1
ATOM 1565 O O . VAL A 1 197 ? 2.365 -12.370 12.095 1.00 94.38 197 VAL A O 1
ATOM 1568 N N . LYS A 1 198 ? 0.397 -12.068 11.058 1.00 93.56 198 LYS A N 1
ATOM 1569 C CA . LYS A 1 198 ? -0.020 -13.485 11.085 1.00 93.56 198 LYS A CA 1
ATOM 1570 C C . LYS A 1 198 ? 0.313 -14.209 9.795 1.00 93.56 198 LYS A C 1
ATOM 1572 O O . LYS A 1 198 ? 0.645 -15.390 9.808 1.00 93.56 198 LYS A O 1
ATOM 1577 N N . TYR A 1 199 ? 0.178 -13.498 8.685 1.00 91.38 199 TYR A N 1
ATOM 1578 C CA . TYR A 1 199 ? 0.437 -14.013 7.356 1.00 91.38 199 TYR A CA 1
ATOM 1579 C C . TYR A 1 199 ? 1.029 -12.902 6.503 1.00 91.38 199 TYR A C 1
ATOM 1581 O O . TYR A 1 199 ? 0.614 -11.747 6.592 1.00 91.38 199 TYR A O 1
ATOM 1589 N N . GLN A 1 200 ? 1.987 -13.268 5.665 1.00 87.44 200 GLN A N 1
ATOM 1590 C CA . GLN A 1 200 ? 2.562 -12.382 4.673 1.00 87.44 200 GLN A CA 1
ATOM 1591 C C . GLN A 1 200 ? 2.976 -13.227 3.480 1.00 87.44 200 GLN A C 1
ATOM 1593 O O . GLN A 1 200 ? 3.897 -14.039 3.569 1.00 87.44 200 GLN A O 1
ATOM 1598 N N . GLU A 1 201 ? 2.290 -13.020 2.368 1.00 80.12 201 GLU A N 1
ATOM 1599 C CA . GLU A 1 201 ? 2.706 -13.513 1.073 1.00 80.12 201 GLU A CA 1
ATOM 1600 C C . GLU A 1 201 ? 4.050 -12.883 0.709 1.00 80.12 201 GLU A C 1
ATOM 1602 O O . GLU A 1 201 ? 4.251 -11.666 0.828 1.00 80.12 201 GLU A O 1
ATOM 1607 N N . ASP A 1 202 ? 4.971 -13.704 0.216 1.00 69.62 202 ASP A N 1
ATOM 1608 C CA . ASP A 1 202 ? 6.227 -13.214 -0.333 1.00 69.62 202 ASP A CA 1
ATOM 1609 C C . ASP A 1 202 ? 6.007 -12.681 -1.759 1.00 69.62 202 ASP A C 1
ATOM 1611 O O . ASP A 1 202 ? 6.514 -13.202 -2.748 1.00 69.62 202 ASP A O 1
ATOM 1615 N N . SER A 1 203 ? 5.194 -11.629 -1.886 1.00 60.59 203 SER A N 1
ATOM 1616 C CA . SER A 1 203 ? 4.896 -10.985 -3.177 1.00 60.59 203 SER A CA 1
ATOM 1617 C C . SER A 1 203 ? 6.139 -10.361 -3.835 1.00 60.59 203 SER A C 1
ATOM 1619 O O . SER A 1 203 ? 6.145 -10.095 -5.035 1.00 60.59 203 SER A O 1
ATOM 1621 N N . MET A 1 204 ? 7.231 -10.194 -3.079 1.00 58.28 204 MET A N 1
ATOM 1622 C CA . MET A 1 204 ? 8.559 -9.807 -3.575 1.00 58.28 204 MET A CA 1
ATOM 1623 C C . MET A 1 204 ? 9.279 -10.941 -4.325 1.00 58.28 204 MET A C 1
ATOM 1625 O O . MET A 1 204 ? 10.244 -10.686 -5.044 1.00 58.28 204 MET A O 1
ATOM 1629 N N . MET A 1 205 ? 8.805 -12.181 -4.194 1.00 65.50 205 MET A N 1
ATOM 1630 C CA . MET A 1 205 ? 9.347 -13.385 -4.825 1.00 65.50 205 MET A CA 1
ATOM 1631 C C . MET A 1 205 ? 8.595 -13.797 -6.103 1.00 65.50 205 MET A C 1
ATOM 1633 O O . MET A 1 205 ? 8.588 -14.971 -6.487 1.00 65.50 205 MET A O 1
ATOM 1637 N N . GLN A 1 206 ? 7.991 -12.840 -6.810 1.00 77.56 206 GLN A N 1
ATOM 1638 C CA . GLN A 1 206 ? 7.426 -13.081 -8.140 1.00 77.56 206 GLN A CA 1
ATOM 1639 C C . GLN A 1 206 ? 8.502 -13.671 -9.063 1.00 77.56 206 GLN A C 1
ATOM 1641 O O . GLN A 1 206 ? 9.583 -13.102 -9.241 1.00 77.56 206 GLN A O 1
ATOM 1646 N N . LYS A 1 207 ? 8.234 -14.854 -9.620 1.00 85.44 207 LYS A N 1
ATOM 1647 C CA . LYS A 1 207 ? 9.147 -15.520 -10.554 1.00 85.44 207 LYS A CA 1
ATOM 1648 C C . LYS A 1 207 ? 9.079 -14.835 -11.911 1.00 85.44 207 LYS A C 1
ATOM 1650 O O . LYS A 1 207 ? 8.024 -14.390 -12.341 1.00 85.44 207 LYS A O 1
ATOM 1655 N N . CYS A 1 208 ? 10.211 -14.784 -12.602 1.00 91.00 208 CYS A N 1
ATOM 1656 C CA . CYS A 1 208 ? 10.281 -14.249 -13.952 1.00 91.00 208 CYS A CA 1
ATOM 1657 C C . CYS A 1 208 ? 9.318 -14.981 -14.891 1.00 91.00 208 CYS A C 1
ATOM 1659 O O . CYS A 1 208 ? 9.407 -16.200 -15.025 1.00 91.00 208 CYS A O 1
ATOM 1661 N N . TYR A 1 209 ? 8.497 -14.218 -15.611 1.00 90.19 209 TYR A N 1
ATOM 1662 C CA . TYR A 1 209 ? 7.540 -14.731 -16.588 1.00 90.19 209 TYR A CA 1
ATOM 1663 C C . TYR A 1 209 ? 8.187 -15.601 -17.682 1.00 90.19 209 TYR A C 1
ATOM 1665 O O . TYR A 1 209 ? 7.648 -16.638 -18.048 1.00 90.19 209 TYR A O 1
ATOM 1673 N N . ILE A 1 210 ? 9.375 -15.222 -18.172 1.00 92.75 210 ILE A N 1
ATOM 1674 C CA . ILE A 1 210 ? 10.056 -15.938 -19.265 1.00 92.75 210 ILE A CA 1
ATOM 1675 C C . ILE A 1 210 ? 10.668 -17.266 -18.799 1.00 92.75 210 ILE A C 1
ATOM 1677 O O . ILE A 1 210 ? 10.507 -18.281 -19.468 1.00 92.75 210 ILE A O 1
ATOM 1681 N N . CYS A 1 211 ? 11.416 -17.270 -17.690 1.00 94.25 211 CYS A N 1
ATOM 1682 C CA . CYS A 1 211 ? 12.190 -18.456 -17.292 1.00 94.25 211 CYS A CA 1
ATOM 1683 C C . CYS A 1 211 ? 11.579 -19.271 -16.150 1.00 94.25 211 CYS A C 1
ATOM 1685 O O . CYS A 1 211 ? 11.998 -20.404 -15.936 1.00 94.25 211 CYS A O 1
ATOM 1687 N N . GLY A 1 212 ? 10.678 -18.695 -15.350 1.00 90.69 212 GLY A N 1
ATOM 1688 C CA . GLY A 1 212 ? 10.107 -19.336 -14.160 1.00 90.69 212 GLY A CA 1
ATOM 1689 C C . GLY A 1 212 ? 11.114 -19.708 -13.058 1.00 90.69 212 GLY A C 1
ATOM 1690 O O . GLY A 1 212 ? 10.736 -20.355 -12.081 1.00 90.69 212 GLY A O 1
ATOM 1691 N N . HIS A 1 213 ? 12.391 -19.331 -13.196 1.00 89.12 213 HIS A N 1
ATOM 1692 C CA . HIS A 1 213 ? 13.473 -19.793 -12.323 1.00 89.12 213 HIS A CA 1
ATOM 1693 C C . HIS A 1 213 ? 13.958 -18.714 -11.350 1.00 89.12 213 HIS A C 1
ATOM 1695 O O . HIS A 1 213 ? 13.977 -18.934 -10.143 1.00 89.12 213 HIS A O 1
ATOM 1701 N N . PHE A 1 214 ? 14.321 -17.537 -11.864 1.00 90.62 214 PHE A N 1
ATOM 1702 C CA . PHE A 1 214 ? 14.824 -16.427 -11.051 1.00 90.62 214 PHE A CA 1
ATOM 1703 C C . PHE A 1 214 ? 13.710 -15.462 -10.648 1.00 90.62 214 PHE A C 1
ATOM 1705 O O . PHE A 1 214 ? 12.737 -15.287 -11.386 1.00 90.62 214 PHE A O 1
ATOM 1712 N N . TYR A 1 215 ? 13.896 -14.776 -9.520 1.00 88.31 215 TYR A N 1
ATOM 1713 C CA . TYR A 1 215 ? 13.002 -13.704 -9.089 1.00 88.31 215 TYR A CA 1
ATOM 1714 C C . TYR A 1 215 ? 13.063 -12.498 -10.020 1.00 88.31 215 TYR A C 1
ATOM 1716 O O . TYR A 1 215 ? 14.121 -12.142 -10.554 1.00 88.31 215 TYR A O 1
ATOM 1724 N N . ALA A 1 216 ? 11.907 -11.876 -10.207 1.00 89.19 216 ALA A N 1
ATOM 1725 C CA . ALA A 1 216 ? 11.770 -10.676 -10.993 1.00 89.19 216 ALA A CA 1
ATOM 1726 C C . ALA A 1 216 ? 12.499 -9.497 -10.339 1.00 89.19 216 ALA A C 1
ATOM 1728 O O . ALA A 1 216 ? 12.516 -9.328 -9.121 1.00 89.19 216 ALA A O 1
ATOM 1729 N N . ARG A 1 217 ? 13.125 -8.685 -11.187 1.00 91.56 217 ARG A N 1
ATOM 1730 C CA . ARG A 1 217 ? 13.792 -7.421 -10.845 1.00 91.56 217 ARG A CA 1
ATOM 1731 C C . ARG A 1 217 ? 13.268 -6.257 -11.683 1.00 91.56 217 ARG A C 1
ATOM 1733 O O . ARG A 1 217 ? 13.642 -5.116 -11.439 1.00 91.56 217 ARG A O 1
ATOM 1740 N N . TRP A 1 218 ? 12.405 -6.562 -12.646 1.00 91.44 218 TRP A N 1
ATOM 1741 C CA . TRP A 1 218 ? 11.907 -5.648 -13.654 1.00 91.44 218 TRP A CA 1
ATOM 1742 C C . TRP A 1 218 ? 10.407 -5.842 -13.828 1.00 91.44 218 TRP A C 1
ATOM 1744 O O . TRP A 1 218 ? 9.951 -6.979 -13.966 1.00 91.44 218 TRP A O 1
ATOM 1754 N N . VAL A 1 219 ? 9.667 -4.740 -13.860 1.00 90.94 219 VAL A N 1
ATOM 1755 C CA . VAL A 1 219 ? 8.295 -4.679 -14.368 1.00 90.94 219 VAL A CA 1
ATOM 1756 C C . VAL A 1 219 ? 8.365 -4.072 -15.762 1.00 90.94 219 VAL A C 1
ATOM 1758 O O . VAL A 1 219 ? 8.859 -2.960 -15.925 1.00 90.94 219 VAL A O 1
ATOM 1761 N N . VAL A 1 220 ? 7.904 -4.811 -16.765 1.00 91.81 220 VAL A N 1
ATOM 1762 C CA . VAL A 1 220 ? 7.868 -4.376 -18.165 1.00 91.81 220 VAL A CA 1
ATOM 1763 C C . VAL A 1 220 ? 6.422 -4.158 -18.571 1.00 91.81 220 VAL A C 1
ATOM 1765 O O . VAL A 1 220 ? 5.607 -5.070 -18.418 1.00 91.81 220 VAL A O 1
ATOM 1768 N N . GLN A 1 221 ? 6.115 -2.970 -19.087 1.00 91.69 221 GLN A N 1
ATOM 1769 C CA . GLN A 1 221 ? 4.763 -2.573 -19.476 1.00 91.69 221 GLN A CA 1
ATOM 1770 C C . GLN A 1 221 ? 4.686 -2.129 -20.933 1.00 91.69 221 GLN A C 1
ATOM 1772 O O . GLN A 1 221 ? 5.655 -1.604 -21.485 1.00 91.69 221 GLN A O 1
ATOM 1777 N N . GLY A 1 222 ? 3.520 -2.339 -21.545 1.00 87.75 222 GLY A N 1
ATOM 1778 C CA . GLY A 1 222 ? 3.206 -1.817 -22.877 1.00 87.75 222 GLY A CA 1
ATOM 1779 C C . GLY A 1 222 ? 3.973 -2.482 -24.020 1.00 87.75 222 GLY A C 1
ATOM 1780 O O . GLY A 1 222 ? 4.049 -1.912 -25.101 1.00 87.75 222 GLY A O 1
ATOM 1781 N N . THR A 1 223 ? 4.542 -3.670 -23.792 1.00 89.94 223 THR A N 1
ATOM 1782 C CA . THR A 1 223 ? 5.197 -4.449 -24.848 1.00 89.94 223 THR A CA 1
ATOM 1783 C C . THR A 1 223 ? 4.183 -5.296 -25.612 1.00 89.94 223 THR A C 1
ATOM 1785 O O . THR A 1 223 ? 3.365 -5.987 -25.013 1.00 89.94 223 THR A O 1
ATOM 1788 N N . ASP A 1 224 ? 4.273 -5.296 -26.939 1.00 91.12 224 ASP A N 1
ATOM 1789 C CA . ASP A 1 224 ? 3.522 -6.190 -27.831 1.00 91.12 224 ASP A CA 1
ATOM 1790 C C . ASP A 1 224 ? 4.213 -7.552 -28.033 1.00 91.12 224 ASP A C 1
ATOM 1792 O O . ASP A 1 224 ? 3.663 -8.469 -28.645 1.00 91.12 224 ASP A O 1
ATOM 1796 N N . ARG A 1 225 ? 5.431 -7.704 -27.501 1.00 91.94 225 ARG A N 1
ATOM 1797 C CA . ARG A 1 225 ? 6.261 -8.906 -27.643 1.00 91.94 225 ARG A CA 1
ATOM 1798 C C . ARG A 1 225 ? 5.975 -9.955 -26.572 1.00 91.94 225 ARG A C 1
ATOM 1800 O O . ARG A 1 225 ? 6.526 -11.050 -26.655 1.00 91.94 225 ARG A O 1
ATOM 1807 N N . LEU A 1 226 ? 5.184 -9.639 -25.548 1.00 89.50 226 LEU A N 1
ATOM 1808 C CA . LEU A 1 226 ? 4.755 -10.574 -24.505 1.00 89.50 226 LEU A CA 1
ATOM 1809 C C . LEU A 1 226 ? 3.227 -10.625 -24.450 1.00 89.50 226 LEU A C 1
ATOM 1811 O O . LEU A 1 226 ? 2.541 -9.740 -24.944 1.00 89.50 226 LEU A O 1
ATOM 1815 N N . VAL A 1 227 ? 2.700 -11.699 -23.865 1.00 86.62 227 VAL A N 1
ATOM 1816 C CA . VAL A 1 227 ? 1.254 -11.979 -23.861 1.00 86.62 227 VAL A CA 1
ATOM 1817 C C . VAL A 1 227 ? 0.486 -10.997 -22.977 1.00 86.62 227 VAL A C 1
ATOM 1819 O O . VAL A 1 227 ? -0.638 -10.625 -23.307 1.00 86.62 227 VAL A O 1
ATOM 1822 N N . PHE A 1 228 ? 1.072 -10.597 -21.849 1.00 83.25 228 PHE A N 1
ATOM 1823 C CA . PHE A 1 228 ? 0.425 -9.714 -20.886 1.00 83.25 228 PHE A CA 1
ATOM 1824 C C . PHE A 1 228 ? 0.875 -8.267 -21.066 1.00 83.25 228 PHE A C 1
ATOM 1826 O O . PHE A 1 228 ? 2.001 -8.003 -21.476 1.00 83.25 228 PHE A O 1
ATOM 1833 N N . GLU A 1 229 ? 0.011 -7.324 -20.698 1.00 80.75 229 GLU A N 1
ATOM 1834 C CA . GLU A 1 229 ? 0.320 -5.891 -20.743 1.00 80.75 229 GLU A CA 1
ATOM 1835 C C . GLU A 1 229 ? 1.412 -5.503 -19.735 1.00 80.75 229 GLU A C 1
ATOM 1837 O O . GLU A 1 229 ? 2.237 -4.637 -20.016 1.00 80.75 229 GLU A O 1
ATOM 1842 N N . THR A 1 230 ? 1.435 -6.167 -18.575 1.00 84.81 230 THR A N 1
ATOM 1843 C CA . THR A 1 230 ? 2.454 -6.018 -17.530 1.00 84.81 230 THR A CA 1
ATOM 1844 C C . THR A 1 230 ? 3.114 -7.369 -17.276 1.00 84.81 230 THR A C 1
ATOM 1846 O O . THR A 1 230 ? 2.427 -8.355 -17.026 1.00 84.81 230 THR A O 1
ATOM 1849 N N . ASN A 1 231 ? 4.446 -7.424 -17.323 1.00 87.94 231 ASN A N 1
ATOM 1850 C CA . ASN A 1 231 ? 5.219 -8.653 -17.140 1.00 87.94 231 ASN A CA 1
ATOM 1851 C C . ASN A 1 231 ? 6.346 -8.435 -16.133 1.00 87.94 231 ASN A C 1
ATOM 1853 O O . ASN A 1 231 ? 7.046 -7.425 -16.179 1.00 87.94 231 ASN A O 1
ATOM 1857 N N . THR A 1 232 ? 6.581 -9.415 -15.268 1.00 88.88 232 THR A N 1
ATOM 1858 C CA . THR A 1 232 ? 7.677 -9.394 -14.296 1.00 88.88 232 THR A CA 1
ATOM 1859 C C . THR A 1 232 ? 8.845 -10.244 -14.803 1.00 88.88 232 THR A C 1
ATOM 1861 O O . THR A 1 232 ? 8.704 -11.436 -15.078 1.00 88.88 232 THR A O 1
ATOM 1864 N N . LEU A 1 233 ? 10.030 -9.650 -14.970 1.00 92.62 233 LEU A N 1
ATOM 1865 C CA . LEU A 1 233 ? 11.204 -10.315 -15.551 1.00 92.62 233 LEU A CA 1
ATOM 1866 C C . LEU A 1 233 ? 12.402 -10.292 -14.598 1.00 92.62 233 LEU A C 1
ATOM 1868 O O . LEU A 1 233 ? 12.638 -9.313 -13.891 1.00 92.62 233 LEU A O 1
ATOM 1872 N N . CYS A 1 234 ? 13.190 -11.370 -14.578 1.00 94.12 234 CYS A N 1
ATOM 1873 C CA . CYS A 1 234 ? 14.500 -11.356 -13.926 1.00 94.12 234 CYS A CA 1
ATOM 1874 C C . CYS A 1 234 ? 15.504 -10.582 -14.783 1.00 94.12 234 CYS A C 1
ATOM 1876 O O . CYS A 1 234 ? 15.329 -10.463 -15.996 1.00 94.12 234 CYS A O 1
ATOM 1878 N N . ASP A 1 235 ? 16.580 -10.102 -14.160 1.00 94.50 235 ASP A N 1
ATOM 1879 C CA . ASP A 1 235 ? 17.581 -9.269 -14.834 1.00 94.50 235 ASP A CA 1
ATOM 1880 C C . ASP A 1 235 ? 18.169 -9.908 -16.114 1.00 94.50 235 ASP A C 1
ATOM 1882 O O . ASP A 1 235 ? 18.128 -9.267 -17.167 1.00 94.50 235 ASP A O 1
ATOM 1886 N N . PRO A 1 236 ? 18.587 -11.196 -16.121 1.00 95.75 236 PRO A N 1
ATOM 1887 C CA . PRO A 1 236 ? 19.116 -11.813 -17.336 1.00 95.75 236 PRO A CA 1
ATOM 1888 C C . PRO A 1 236 ? 18.090 -11.923 -18.469 1.00 95.75 236 PRO A C 1
ATOM 1890 O O . PRO A 1 236 ? 18.436 -11.706 -19.629 1.00 95.75 236 PRO A O 1
ATOM 1893 N N . CYS A 1 237 ? 16.840 -12.284 -18.154 1.00 96.56 237 CYS A N 1
ATOM 1894 C CA . CYS A 1 237 ? 15.793 -12.427 -19.169 1.00 96.56 237 CYS A CA 1
ATOM 1895 C C . CYS A 1 237 ? 15.374 -11.066 -19.716 1.00 96.56 237 CYS A C 1
ATOM 1897 O O . CYS A 1 237 ? 15.214 -10.931 -20.922 1.00 96.56 237 CYS A O 1
ATOM 1899 N N . PHE A 1 238 ? 15.257 -10.058 -18.850 1.00 96.06 238 PHE A N 1
ATOM 1900 C CA . PHE A 1 238 ? 14.955 -8.692 -19.256 1.00 96.06 238 PHE A CA 1
ATOM 1901 C C . PHE A 1 238 ? 15.974 -8.175 -20.278 1.00 96.06 238 PHE A C 1
ATOM 1903 O O . PHE A 1 238 ? 15.575 -7.782 -21.375 1.00 96.06 238 PHE A O 1
ATOM 1910 N N . LYS A 1 239 ? 17.275 -8.260 -19.963 1.00 95.50 239 LYS A N 1
ATOM 1911 C CA . LYS A 1 239 ? 18.344 -7.774 -20.849 1.00 95.50 239 LYS A CA 1
ATOM 1912 C C . LYS A 1 239 ? 18.408 -8.554 -22.163 1.00 95.50 239 LYS A C 1
ATOM 1914 O O . LYS A 1 239 ? 18.449 -7.950 -23.225 1.00 95.50 239 LYS A O 1
ATOM 1919 N N . LYS A 1 240 ? 18.366 -9.891 -22.113 1.00 95.31 240 LYS A N 1
ATOM 1920 C CA . LYS A 1 240 ? 18.478 -10.737 -23.317 1.00 95.31 240 LYS A CA 1
ATOM 1921 C C . LYS A 1 240 ? 17.257 -10.673 -24.235 1.00 95.31 240 LYS A C 1
ATOM 1923 O O . LYS A 1 240 ? 17.403 -10.844 -25.438 1.00 95.31 240 LYS A O 1
ATOM 1928 N N . TYR A 1 241 ? 16.058 -10.505 -23.679 1.00 95.62 241 TYR A N 1
ATOM 1929 C CA . TYR A 1 241 ? 14.824 -10.513 -24.467 1.00 95.62 241 TYR A CA 1
ATOM 1930 C C . TYR A 1 241 ? 14.550 -9.159 -25.125 1.00 95.62 241 TYR A C 1
ATOM 1932 O O . TYR A 1 241 ? 14.121 -9.094 -26.282 1.00 95.62 241 TYR A O 1
ATOM 1940 N N . ASN A 1 242 ? 14.799 -8.077 -24.384 1.00 96.25 242 ASN A N 1
ATOM 1941 C CA . ASN A 1 242 ? 14.408 -6.732 -24.789 1.00 96.25 242 ASN A CA 1
ATOM 1942 C C . ASN A 1 242 ? 15.531 -5.928 -25.455 1.00 96.25 242 ASN A C 1
ATOM 1944 O O . ASN A 1 242 ? 15.241 -4.869 -26.005 1.00 96.25 242 ASN A O 1
ATOM 1948 N N . TYR A 1 243 ? 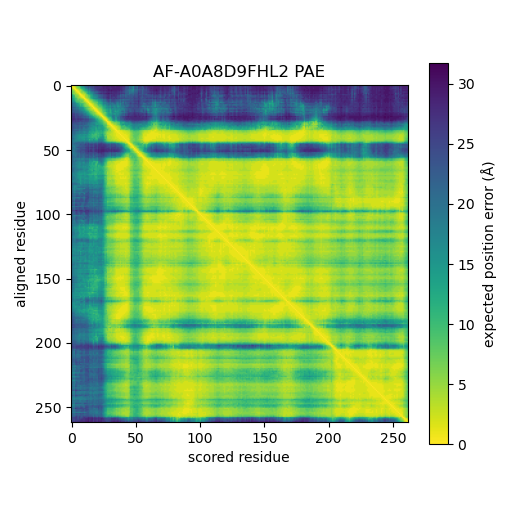16.778 -6.416 -25.442 1.00 96.44 243 TYR A N 1
ATOM 1949 C CA . TYR A 1 243 ? 17.920 -5.706 -26.018 1.00 96.44 243 TYR A CA 1
ATOM 1950 C C . TYR A 1 243 ? 18.790 -6.621 -26.883 1.00 96.44 243 TYR A C 1
ATOM 1952 O O . TYR A 1 243 ? 19.080 -7.758 -26.512 1.00 96.44 243 TYR A O 1
ATOM 1960 N N . VAL A 1 244 ? 19.249 -6.097 -28.019 1.00 95.31 244 VAL A N 1
ATOM 1961 C CA . VAL A 1 244 ? 20.222 -6.738 -28.918 1.00 95.31 244 VAL A CA 1
ATOM 1962 C C . VAL A 1 244 ? 21.379 -5.767 -29.111 1.00 95.31 244 VAL A C 1
ATOM 1964 O O . VAL A 1 244 ? 21.158 -4.606 -29.447 1.00 95.31 244 VAL A O 1
ATOM 1967 N N . ASP A 1 245 ? 22.606 -6.210 -28.832 1.00 92.81 245 ASP A N 1
ATOM 1968 C CA . ASP A 1 245 ? 23.812 -5.365 -28.854 1.00 92.81 245 ASP A CA 1
ATOM 1969 C C . ASP A 1 245 ? 23.667 -4.068 -28.030 1.00 92.81 245 ASP A C 1
ATOM 1971 O O . ASP A 1 245 ? 24.118 -2.993 -28.424 1.00 92.81 245 ASP A O 1
ATOM 1975 N N . GLY A 1 246 ? 22.974 -4.162 -26.888 1.00 88.62 246 GLY A N 1
ATOM 1976 C CA . GLY A 1 246 ? 22.690 -3.030 -25.998 1.00 88.62 246 GLY A CA 1
ATOM 1977 C C . GLY A 1 246 ? 21.601 -2.075 -26.497 1.00 88.62 246 GLY A C 1
ATOM 1978 O O . GLY A 1 246 ? 21.283 -1.111 -25.808 1.00 88.62 246 GLY A O 1
ATOM 1979 N N . LYS A 1 247 ? 20.998 -2.332 -27.662 1.00 94.12 247 LYS A N 1
ATOM 1980 C CA . LYS A 1 247 ? 19.913 -1.518 -28.216 1.00 94.12 247 LYS A CA 1
ATOM 1981 C C . LYS A 1 247 ? 18.562 -2.120 -27.875 1.00 94.12 247 LYS A C 1
ATOM 1983 O O . LYS A 1 247 ? 18.353 -3.316 -28.068 1.00 94.12 247 LYS A O 1
ATOM 1988 N N . LYS A 1 248 ? 17.653 -1.274 -27.396 1.00 95.56 248 LYS A N 1
ATOM 1989 C CA . LYS A 1 248 ? 16.261 -1.616 -27.105 1.00 95.56 248 LYS A CA 1
ATOM 1990 C C . LYS A 1 248 ? 15.553 -2.132 -28.364 1.00 95.56 248 LYS A C 1
ATOM 1992 O O . LYS A 1 248 ? 15.728 -1.577 -29.448 1.00 95.56 248 LYS A O 1
ATOM 1997 N N . VAL A 1 249 ? 14.766 -3.198 -28.222 1.00 94.62 249 VAL A N 1
ATOM 1998 C CA . VAL A 1 249 ? 14.003 -3.822 -29.312 1.00 94.62 249 VAL A CA 1
ATOM 1999 C C . VAL A 1 249 ? 12.514 -3.840 -28.975 1.00 94.62 249 VAL A C 1
ATOM 2001 O O . VAL A 1 249 ? 12.067 -4.627 -28.135 1.00 94.62 249 VAL A O 1
ATOM 2004 N N . GLY A 1 250 ? 11.750 -3.027 -29.704 1.00 92.56 250 GLY A N 1
ATOM 2005 C CA . GLY A 1 250 ? 10.316 -2.825 -29.505 1.00 92.56 250 GLY A CA 1
ATOM 2006 C C . GLY A 1 250 ? 10.010 -1.667 -28.556 1.00 92.56 250 GLY A C 1
ATOM 2007 O O . GLY A 1 250 ? 10.893 -1.149 -27.872 1.00 92.56 250 GLY A O 1
ATOM 2008 N N . GLU A 1 251 ? 8.738 -1.287 -28.512 1.00 94.88 251 GLU A N 1
ATOM 2009 C CA . GLU A 1 251 ? 8.239 -0.243 -27.621 1.00 94.88 251 GLU A CA 1
ATOM 2010 C C . GLU A 1 251 ? 7.797 -0.872 -26.300 1.00 94.88 251 GLU A C 1
ATOM 2012 O O . GLU A 1 251 ? 7.030 -1.835 -26.283 1.00 94.88 251 GLU A O 1
ATOM 2017 N N . PHE A 1 252 ? 8.336 -0.370 -25.192 1.00 95.50 252 PHE A N 1
ATOM 2018 C CA . PHE A 1 252 ? 7.967 -0.781 -23.839 1.00 95.50 252 PHE A CA 1
ATOM 2019 C C . PHE A 1 252 ? 8.524 0.203 -22.812 1.00 95.50 252 PHE A C 1
ATOM 2021 O O . PHE A 1 252 ? 9.482 0.928 -23.091 1.00 95.50 252 PHE A O 1
ATOM 2028 N N . GLN A 1 253 ? 7.962 0.160 -21.610 1.00 95.38 253 GLN A N 1
ATOM 2029 C CA . GLN A 1 253 ? 8.483 0.830 -20.422 1.00 95.38 253 GLN A CA 1
ATOM 2030 C C . GLN A 1 253 ? 9.052 -0.214 -19.464 1.00 95.38 253 GLN A C 1
ATOM 2032 O O . GLN A 1 253 ? 8.551 -1.342 -19.405 1.00 95.38 253 GLN A O 1
ATOM 2037 N N . ALA A 1 254 ? 10.101 0.136 -18.723 1.00 93.81 254 ALA A N 1
ATOM 2038 C CA . ALA A 1 254 ? 10.744 -0.779 -17.789 1.00 93.81 254 ALA A CA 1
ATOM 2039 C C . ALA A 1 254 ? 11.035 -0.104 -16.451 1.00 93.81 254 ALA A C 1
ATOM 2041 O O . ALA A 1 254 ? 11.774 0.874 -16.388 1.00 93.81 254 ALA A O 1
ATOM 2042 N N . TYR A 1 255 ? 10.508 -0.688 -15.379 1.00 91.75 255 TYR A N 1
ATOM 2043 C CA . TYR A 1 255 ? 10.637 -0.195 -14.012 1.00 91.75 255 TYR A CA 1
ATOM 2044 C C . TYR A 1 255 ? 11.415 -1.199 -13.168 1.00 91.75 255 TYR A C 1
ATOM 2046 O O . TYR A 1 255 ? 11.164 -2.406 -13.229 1.00 91.75 255 TYR A O 1
ATOM 2054 N N . ARG A 1 256 ? 12.361 -0.713 -12.364 1.00 91.00 256 ARG A N 1
ATOM 2055 C CA . ARG A 1 256 ? 13.202 -1.568 -11.518 1.00 91.00 256 ARG A CA 1
ATOM 2056 C C . ARG A 1 256 ? 12.581 -1.823 -10.159 1.00 91.00 256 ARG A C 1
ATOM 2058 O O . ARG A 1 256 ? 12.070 -0.908 -9.519 1.00 91.00 256 ARG A O 1
ATOM 2065 N N . ILE A 1 257 ? 12.736 -3.058 -9.691 1.00 88.25 257 ILE A N 1
ATOM 2066 C CA . ILE A 1 257 ? 12.423 -3.468 -8.326 1.00 88.25 257 ILE A CA 1
ATOM 2067 C C . ILE A 1 257 ? 13.733 -3.671 -7.557 1.00 88.25 257 ILE A C 1
ATOM 2069 O O . ILE A 1 257 ? 14.485 -4.630 -7.772 1.00 88.25 257 ILE A O 1
ATOM 2073 N N . LEU A 1 258 ? 13.983 -2.772 -6.615 1.00 86.00 258 LEU A N 1
ATOM 2074 C CA . LEU A 1 258 ? 15.128 -2.757 -5.716 1.00 86.00 258 LEU A CA 1
ATOM 2075 C C . LEU A 1 258 ? 14.827 -3.628 -4.492 1.00 86.00 258 LEU A C 1
ATOM 2077 O O . LEU A 1 258 ? 14.629 -3.127 -3.389 1.00 86.00 258 LEU A O 1
ATOM 2081 N N . LEU A 1 259 ? 14.727 -4.950 -4.671 1.00 72.69 259 LEU A N 1
ATOM 2082 C CA . LEU A 1 259 ? 14.576 -5.828 -3.502 1.00 72.69 259 LEU A CA 1
ATOM 2083 C C . LEU A 1 259 ? 15.834 -5.723 -2.637 1.00 72.69 259 LEU A C 1
ATOM 2085 O O . LEU A 1 259 ? 16.944 -5.789 -3.183 1.00 72.69 259 LEU A O 1
ATOM 2089 N N . ASP A 1 260 ? 15.639 -5.630 -1.320 1.00 58.31 260 ASP A N 1
ATOM 2090 C CA . ASP A 1 260 ? 16.715 -5.617 -0.332 1.00 58.31 260 ASP A CA 1
ATOM 2091 C C . ASP A 1 260 ? 17.758 -6.693 -0.648 1.00 58.31 260 ASP A C 1
ATOM 2093 O O . ASP A 1 260 ? 17.446 -7.881 -0.798 1.00 58.31 260 ASP A O 1
ATOM 2097 N N . LYS A 1 261 ? 19.022 -6.270 -0.727 1.00 42.72 261 LYS A N 1
ATOM 2098 C CA . LYS A 1 261 ? 20.158 -7.176 -0.583 1.00 42.72 261 LYS A CA 1
ATOM 2099 C C . LYS A 1 261 ? 20.210 -7.556 0.897 1.00 42.72 261 LYS A C 1
ATOM 2101 O O . LYS A 1 261 ? 20.895 -6.889 1.665 1.00 42.72 261 LYS A O 1
ATOM 2106 N N . LYS A 1 262 ? 19.405 -8.533 1.316 1.00 32.75 262 LYS A N 1
ATOM 2107 C CA . LYS A 1 262 ? 19.693 -9.228 2.573 1.00 32.75 262 LYS A CA 1
ATOM 2108 C C . LYS A 1 262 ? 21.004 -9.989 2.438 1.00 32.75 262 LYS A C 1
ATOM 2110 O O . LYS A 1 262 ? 21.213 -10.583 1.355 1.00 32.75 262 LYS A O 1
#

InterPro domains:
  IPR022042 snRNA-activating protein complex, subunit 3 [PF12251] (60-257)
  IPR022042 snRNA-activating protein complex, subunit 3 [PTHR13421] (37-261)

Radius of gyration: 21.42 Å; Cα contacts (8 Å, |Δi|>4): 480; chains: 1; bounding box: 52×38×65 Å

Organism: NCBI:txid428564

Sequence (262 aa):
MTMFLKYDKYMSGKRTKCPLVTPNSSDSGIASPYSEILFEVLLFNTLAPSEAWSPPACSQAFTVLGSQSLIELTKIIRCVNSFTDVAGDVSENPDQPSSQTLKDVVTSSLFFFGNNFYIDGVKDYSKVIKEWGERKKLSLGETYPMSTTLFRDLTIRLNYPYLYQHLGDCEHTIIFTEARFVDDSDEKLDRASFPKVKYQEDSMMQKCYICGHFYARWVVQGTDRLVFETNTLCDPCFKKYNYVDGKKVGEFQAYRILLDKK